Protein AF-A0A9J6E9K9-F1 (afdb_monomer_lite)

Secondary structure (DSSP, 8-state):
-HHHHHHHHHHTTTTS-S---GGGGSTHHHHHHHHHHHTTTS--SS--HHHHHHHHHHHHH-------TTSS-------------------TTSHHHHTTSS--PPP-S------TTS--HHHHHHHHHHHHHHHHHHTTT---HHHHHHTB-SSPPHHHHHH-SS---PBPHHHHHHHHHHHHHHHHHHHH-SSHHHHHHHHHHHHHHHHHHHHHHTTTGGGHHHHHTS-TT--HHHHHHHHHHHHHHHHHHHHHHHHHHHHHTSS-HHHHHHHHHHHT--

pLDDT: mean 71.07, std 16.77, range [33.81, 91.94]

Radius of gyration: 30.28 Å; chains: 1; bounding box: 90×48×72 Å

InterPro domains:
  IPR048367 Transposable element P transposase-like, RNase H, C-terminal domain [PF21789] (23-57)
  IPR055035 DNA transposase THAP9, C-terminal domain [PF22824] (119-258)

Foldseek 3Di:
DVVVVVVCCVCCVVPVDVDDDVVVVDCLVVVVVVQLLCPPPPNNPDDDPVSSVVSVVVCVVVVPRDDDPPDPDDDDPDDDDPPPDDPDDDDDPPVVVPVVPPPPDDDDDDDDPPPLLDDDPVVLLVLQQVLQVLLVVLLVVDDDPVLNVQQADPDARPVCVVPDPPPTTGTDPLLSVLSVQLVSVLSVCCVVPVDLVSSVVCLVVSLVVSLVVCVVVVRPVVCPVVCVVDDPVCPVVSVSSSSSSVVSSVVVSVVVVVVVVCVVCVPPVPVVVVVVVVVVVD

Organism: Rhipicephalus microplus (NCBI:txid6941)

Sequence (282 aa):
MASTEKMFDELVGQGKLKYLLTHKLSQDHAENFFGSVRGRGGYNNNPTAAQFMAAYKRLLVQTEVTSSSSGNCTKDMVSILNATTVVAQVDATSALTDMRRSSILEPHDDHDYTHPENLSAVVVAVVPYIAGFVVRQVCKTTTCEECIAALYSDELVPLVEQKNRGGLVSPSNDVIGLCEAVEKGLRRLQIECGTLQAVNSQSKHLVLEVLRLSVEEKWFQKLEQHILDLDPLDNHIYSLCKKVAELYVKIRIHHMTKERNHEIIKDRVRPVLSRMIIFKHQ

Structure (mmCIF, N/CA/C/O backbone):
data_AF-A0A9J6E9K9-F1
#
_entry.id   AF-A0A9J6E9K9-F1
#
loop_
_atom_site.group_PDB
_atom_site.id
_atom_site.type_symbol
_atom_site.label_atom_id
_atom_site.label_alt_id
_atom_site.label_comp_id
_atom_site.label_asym_id
_atom_site.label_entity_id
_atom_site.label_seq_id
_atom_site.pdbx_PDB_ins_code
_atom_site.Cartn_x
_atom_site.Cartn_y
_atom_site.Cartn_z
_atom_site.occupancy
_atom_site.B_iso_or_equiv
_atom_site.auth_seq_id
_atom_site.auth_comp_id
_atom_site.auth_asym_id
_atom_site.auth_atom_id
_atom_site.pdbx_PDB_model_num
ATOM 1 N N . MET A 1 1 ? 44.720 -0.554 -44.558 1.00 57.00 1 MET A N 1
ATOM 2 C CA . MET A 1 1 ? 45.648 -1.655 -44.904 1.00 57.00 1 MET A CA 1
ATOM 3 C C . MET A 1 1 ? 47.053 -1.424 -44.355 1.00 57.00 1 MET A C 1
ATOM 5 O O . MET A 1 1 ? 47.511 -2.280 -43.615 1.00 57.00 1 MET A O 1
ATOM 9 N N . ALA A 1 2 ? 47.660 -0.243 -44.539 1.00 70.38 2 ALA A N 1
ATOM 10 C CA . ALA A 1 2 ? 49.010 0.059 -44.029 1.00 70.38 2 ALA A CA 1
ATOM 11 C C . ALA A 1 2 ? 49.248 -0.186 -42.516 1.00 70.38 2 ALA A C 1
ATOM 13 O O . ALA A 1 2 ? 50.362 -0.490 -42.108 1.00 70.38 2 ALA A O 1
ATOM 14 N N . SER A 1 3 ? 48.224 -0.058 -41.661 1.00 80.56 3 SER A N 1
ATOM 15 C CA . SER A 1 3 ? 48.359 -0.331 -40.217 1.00 80.56 3 SER A CA 1
ATOM 16 C C . SER A 1 3 ? 48.430 -1.825 -39.885 1.00 80.56 3 SER A C 1
ATOM 18 O O . SER A 1 3 ? 49.080 -2.203 -38.917 1.00 80.56 3 SER A O 1
ATOM 20 N N . THR A 1 4 ? 47.746 -2.673 -40.654 1.00 81.50 4 THR A N 1
ATOM 21 C CA . THR A 1 4 ? 47.682 -4.121 -40.402 1.00 81.50 4 THR A CA 1
ATOM 22 C C . THR A 1 4 ? 48.937 -4.813 -40.925 1.00 81.50 4 THR A C 1
ATOM 24 O O . THR A 1 4 ? 49.435 -5.731 -40.286 1.00 81.50 4 THR A O 1
ATOM 27 N N . GLU A 1 5 ? 49.482 -4.322 -42.041 1.00 82.75 5 GLU A N 1
ATOM 28 C CA . GLU A 1 5 ? 50.764 -4.764 -42.608 1.00 82.75 5 GLU A CA 1
ATOM 29 C C . GLU A 1 5 ? 51.923 -4.480 -41.647 1.00 82.75 5 GLU A C 1
ATOM 31 O O . GLU A 1 5 ? 52.662 -5.391 -41.296 1.00 82.75 5 GLU A O 1
ATOM 36 N N . LYS A 1 6 ? 52.002 -3.261 -41.093 1.00 85.06 6 LYS A N 1
ATOM 37 C CA . LYS A 1 6 ? 53.004 -2.929 -40.065 1.00 85.06 6 LYS A CA 1
ATOM 38 C C . LYS A 1 6 ? 52.901 -3.820 -38.825 1.00 85.06 6 LYS A C 1
ATOM 40 O O . LYS A 1 6 ? 53.912 -4.292 -38.320 1.00 85.06 6 LYS A O 1
ATOM 45 N N . MET A 1 7 ? 51.680 -4.092 -38.359 1.00 83.88 7 MET A N 1
ATOM 46 C CA . MET A 1 7 ? 51.443 -4.988 -37.221 1.00 83.88 7 MET A CA 1
ATOM 47 C C . MET A 1 7 ? 51.847 -6.440 -37.534 1.00 83.88 7 MET A C 1
ATOM 49 O O . MET A 1 7 ? 52.324 -7.155 -36.653 1.00 83.88 7 MET A O 1
ATOM 53 N N . PHE A 1 8 ? 51.678 -6.880 -38.783 1.00 85.88 8 PHE A N 1
ATOM 54 C CA . PHE A 1 8 ? 52.136 -8.188 -39.244 1.00 85.88 8 PHE A CA 1
ATOM 55 C C . PHE A 1 8 ? 53.668 -8.268 -39.275 1.00 85.88 8 PHE A C 1
ATOM 57 O O . PHE A 1 8 ? 54.230 -9.210 -38.720 1.00 85.88 8 PHE A O 1
ATOM 64 N N . ASP A 1 9 ? 54.349 -7.267 -39.832 1.00 85.69 9 ASP A N 1
ATOM 65 C CA . ASP A 1 9 ? 55.815 -7.232 -39.892 1.00 85.69 9 ASP A CA 1
ATOM 66 C C . ASP A 1 9 ? 56.446 -7.185 -38.489 1.00 85.69 9 ASP A C 1
ATOM 68 O O . ASP A 1 9 ? 57.427 -7.878 -38.212 1.00 85.69 9 ASP A O 1
ATOM 72 N N . GLU A 1 10 ? 55.847 -6.437 -37.558 1.00 86.12 10 GLU A N 1
ATOM 73 C CA . GLU A 1 10 ? 56.318 -6.349 -36.172 1.00 86.12 10 GLU A CA 1
ATOM 74 C C . GLU A 1 10 ? 56.085 -7.629 -35.359 1.00 86.12 10 GLU A C 1
ATOM 76 O O . GLU A 1 10 ? 56.921 -7.989 -34.531 1.00 86.12 10 GLU A O 1
ATOM 81 N N . LEU A 1 11 ? 54.962 -8.325 -35.550 1.00 84.38 11 LEU A N 1
ATOM 82 C CA . LEU A 1 11 ? 54.612 -9.485 -34.720 1.00 84.38 11 LEU A CA 1
ATOM 83 C C . LEU A 1 11 ? 55.027 -10.818 -35.350 1.00 84.38 11 LEU A C 1
ATOM 85 O O . LEU A 1 11 ? 55.528 -11.701 -34.652 1.00 84.38 11 LEU A O 1
ATOM 89 N N . VAL A 1 12 ? 54.829 -10.970 -36.658 1.00 84.75 12 VAL A N 1
ATOM 90 C CA . VAL A 1 12 ? 55.154 -12.191 -37.408 1.00 84.75 12 VAL A CA 1
ATOM 91 C C . VAL A 1 12 ? 56.574 -12.118 -37.963 1.00 84.75 12 VAL A C 1
ATOM 93 O O . VAL A 1 12 ? 57.324 -13.082 -37.820 1.00 84.75 12 VAL A O 1
ATOM 96 N N . GLY A 1 13 ? 56.995 -10.965 -38.494 1.00 80.00 13 GLY A N 1
ATOM 97 C CA . GLY A 1 13 ? 58.360 -10.768 -39.002 1.00 80.00 13 GLY A CA 1
ATOM 98 C C . GLY A 1 13 ? 59.444 -10.846 -37.918 1.00 80.00 13 GLY A C 1
ATOM 99 O O . GLY A 1 13 ? 60.538 -11.337 -38.179 1.00 80.00 13 GLY A O 1
ATOM 100 N N . GLN A 1 14 ? 59.128 -10.462 -36.674 1.00 80.69 14 GLN A N 1
ATOM 101 C CA . GLN A 1 14 ? 60.021 -10.629 -35.512 1.00 80.69 14 GLN A CA 1
ATOM 102 C C . GLN A 1 14 ? 59.913 -12.016 -34.842 1.00 80.69 14 GLN A C 1
ATOM 104 O O . GLN A 1 14 ? 60.523 -12.240 -33.797 1.00 80.69 14 GLN A O 1
ATOM 109 N N . GLY A 1 15 ? 59.117 -12.941 -35.395 1.00 82.31 15 GLY A N 1
ATOM 110 C CA . GLY A 1 15 ? 58.996 -14.322 -34.912 1.00 82.31 15 GLY A CA 1
ATOM 111 C C . GLY A 1 15 ? 58.186 -14.517 -33.623 1.00 82.31 15 GLY A C 1
ATOM 112 O O . GLY A 1 15 ? 58.227 -15.602 -33.047 1.00 82.31 15 GLY A O 1
ATOM 113 N N . LYS A 1 16 ? 57.442 -13.505 -33.152 1.00 80.62 16 LYS A N 1
ATOM 114 C CA . LYS A 1 16 ? 56.623 -13.599 -31.924 1.00 80.62 16 LYS A CA 1
ATOM 115 C C . LYS A 1 16 ? 55.316 -14.366 -32.147 1.00 80.62 16 LYS A C 1
ATOM 117 O O . LYS A 1 16 ? 54.811 -14.995 -31.221 1.00 80.62 16 LYS A O 1
ATOM 122 N N . LEU A 1 17 ? 54.763 -14.320 -33.360 1.00 82.56 17 LEU A N 1
ATOM 123 C CA . LEU A 1 17 ? 53.538 -15.022 -33.754 1.00 82.56 17 LEU A CA 1
ATOM 124 C C . LEU A 1 17 ? 53.713 -15.710 -35.112 1.00 82.56 17 LEU A C 1
ATOM 126 O O . LEU A 1 17 ? 54.381 -15.192 -35.997 1.00 82.56 17 LEU A O 1
ATOM 130 N N . LYS A 1 18 ? 53.082 -16.876 -35.298 1.00 83.62 18 LYS A N 1
ATOM 131 C CA . LYS A 1 18 ? 53.160 -17.652 -36.554 1.00 83.62 18 LYS A CA 1
ATOM 132 C C . LYS A 1 18 ? 52.274 -17.082 -37.670 1.00 83.62 18 LYS A C 1
ATOM 134 O O . LYS A 1 18 ? 52.562 -17.272 -38.845 1.00 83.62 18 LYS A O 1
ATOM 139 N N . TYR A 1 19 ? 51.170 -16.440 -37.304 1.00 82.31 19 TYR A N 1
ATOM 140 C CA . TYR A 1 19 ? 50.208 -15.822 -38.214 1.00 82.31 19 TYR A CA 1
ATOM 141 C C . TYR A 1 19 ? 49.368 -14.795 -37.446 1.00 82.31 19 TYR A C 1
ATOM 143 O O . TYR A 1 19 ? 49.282 -14.854 -36.217 1.00 82.31 19 TYR A O 1
ATOM 151 N N . LEU A 1 20 ? 48.733 -13.868 -38.168 1.00 83.12 20 LEU A N 1
ATOM 152 C CA . LEU A 1 20 ? 47.850 -12.846 -37.605 1.00 83.12 20 LEU A CA 1
ATOM 153 C C . LEU A 1 20 ? 46.389 -13.155 -37.963 1.00 83.12 20 LEU A C 1
ATOM 155 O O . LEU A 1 20 ? 46.034 -13.236 -39.137 1.00 83.12 20 LEU A O 1
ATOM 159 N N . LEU A 1 21 ? 45.531 -13.307 -36.953 1.00 84.62 21 LEU A N 1
ATOM 160 C CA . LEU A 1 21 ? 44.088 -13.497 -37.136 1.00 84.62 21 LEU A CA 1
ATOM 161 C C . LEU A 1 21 ? 43.401 -12.140 -37.294 1.00 84.62 21 LEU A C 1
ATOM 163 O O . LEU A 1 21 ? 42.961 -11.541 -36.314 1.00 84.62 21 LEU A O 1
ATOM 167 N N . THR A 1 22 ? 43.277 -11.664 -38.531 1.00 83.94 22 THR A N 1
ATOM 168 C CA . THR A 1 22 ? 42.667 -10.357 -38.838 1.00 83.94 22 THR A CA 1
ATOM 169 C C . THR A 1 22 ? 41.221 -10.239 -38.357 1.00 83.94 22 THR A C 1
ATOM 171 O O . THR A 1 22 ? 40.808 -9.160 -37.947 1.00 83.94 22 THR A O 1
ATOM 174 N N . HIS A 1 23 ? 40.479 -11.348 -38.288 1.00 81.50 23 HIS A N 1
ATOM 175 C CA . HIS A 1 23 ? 39.134 -11.375 -37.705 1.00 81.50 23 HIS A CA 1
ATOM 176 C C . HIS A 1 23 ? 39.110 -10.921 -36.237 1.00 81.50 23 HIS A C 1
ATOM 178 O O . HIS A 1 23 ? 38.185 -10.232 -35.825 1.00 81.50 23 HIS A O 1
ATOM 184 N N . LYS A 1 24 ? 40.123 -11.256 -35.427 1.00 81.44 24 LYS A N 1
ATOM 185 C CA . LYS A 1 24 ? 40.174 -10.837 -34.012 1.00 81.44 24 LYS A CA 1
ATOM 186 C C . LYS A 1 24 ? 40.483 -9.342 -33.846 1.00 81.44 24 LYS A C 1
ATOM 188 O O . LYS A 1 24 ? 40.312 -8.813 -32.755 1.00 81.44 24 LYS A O 1
ATOM 193 N N . LEU A 1 25 ? 40.918 -8.676 -34.919 1.00 82.81 25 LEU A N 1
ATOM 194 C CA . LEU A 1 25 ? 41.122 -7.226 -34.974 1.00 82.81 25 LEU A CA 1
ATOM 195 C C . LEU A 1 25 ? 39.860 -6.475 -35.433 1.00 82.81 25 LEU A C 1
ATOM 197 O O . LEU A 1 25 ? 39.863 -5.246 -35.455 1.00 82.81 25 LEU A O 1
ATOM 201 N N . SER A 1 26 ? 38.805 -7.194 -35.828 1.00 84.75 26 SER A N 1
ATOM 202 C CA . SER A 1 26 ? 37.526 -6.602 -36.224 1.00 84.75 26 SER A CA 1
ATOM 203 C C . SER A 1 26 ? 36.686 -6.188 -35.011 1.00 84.75 26 SER A C 1
ATOM 205 O O . SER A 1 26 ? 36.838 -6.718 -33.906 1.00 84.75 26 SER A O 1
ATOM 207 N N . GLN A 1 27 ? 35.763 -5.248 -35.229 1.00 82.75 27 GLN A N 1
ATOM 208 C CA . GLN A 1 27 ? 34.811 -4.800 -34.209 1.00 82.75 27 GLN A CA 1
ATOM 209 C C . GLN A 1 27 ? 33.677 -5.816 -33.965 1.00 82.75 27 GLN A C 1
ATOM 211 O O . GLN A 1 27 ? 32.943 -5.684 -32.985 1.00 82.75 27 GLN A O 1
ATOM 216 N N . ASP A 1 28 ? 33.566 -6.867 -34.779 1.00 79.38 28 ASP A N 1
ATOM 217 C CA . ASP A 1 28 ? 32.482 -7.858 -34.754 1.00 79.38 28 ASP A CA 1
ATOM 218 C C . ASP A 1 28 ? 32.256 -8.457 -33.358 1.00 79.38 28 ASP A C 1
ATOM 220 O O . ASP A 1 28 ? 31.126 -8.684 -32.926 1.00 79.38 28 ASP A O 1
ATOM 224 N N . HIS A 1 29 ? 33.328 -8.663 -32.590 1.00 78.50 29 HIS A N 1
ATOM 225 C CA . HIS A 1 29 ? 33.235 -9.162 -31.217 1.00 78.50 29 HIS A CA 1
ATOM 226 C C . HIS A 1 29 ? 32.506 -8.189 -30.277 1.00 78.50 29 HIS A C 1
ATOM 228 O O . HIS A 1 29 ? 31.703 -8.617 -29.445 1.00 78.50 29 HIS A O 1
ATOM 234 N N . ALA A 1 30 ? 32.740 -6.884 -30.430 1.00 82.44 30 ALA A N 1
ATOM 235 C CA . ALA A 1 30 ? 32.032 -5.856 -29.677 1.00 82.44 30 ALA A CA 1
ATOM 236 C C . ALA A 1 30 ? 30.571 -5.736 -30.138 1.00 82.44 30 ALA A C 1
ATOM 238 O O . ALA A 1 30 ? 29.671 -5.597 -29.309 1.00 82.44 30 ALA A O 1
ATOM 239 N N . GLU A 1 31 ? 30.305 -5.856 -31.441 1.00 82.31 31 GLU A N 1
ATOM 240 C CA . GLU A 1 31 ? 28.938 -5.841 -31.974 1.00 82.31 31 GLU A CA 1
ATOM 241 C C . GLU A 1 31 ? 28.109 -7.031 -31.483 1.00 82.31 31 GLU A C 1
ATOM 243 O O . GLU A 1 31 ? 26.964 -6.852 -31.059 1.00 82.31 31 GLU A O 1
ATOM 248 N N . ASN A 1 32 ? 28.707 -8.225 -31.444 1.00 82.12 32 ASN A N 1
ATOM 249 C CA . ASN A 1 32 ? 28.094 -9.433 -30.892 1.00 82.12 32 ASN A CA 1
ATOM 250 C C . ASN A 1 32 ? 27.799 -9.290 -29.392 1.00 82.12 32 ASN A C 1
ATOM 252 O O . ASN A 1 32 ? 26.727 -9.689 -28.919 1.00 82.12 32 ASN A O 1
ATOM 256 N N . PHE A 1 33 ? 28.708 -8.666 -28.639 1.00 82.88 33 PHE A N 1
ATOM 257 C CA . PHE A 1 33 ? 28.474 -8.334 -27.237 1.00 82.88 33 PHE A CA 1
ATOM 258 C C . PHE A 1 33 ? 27.282 -7.375 -27.080 1.00 82.88 33 PHE A C 1
ATOM 260 O O . PHE A 1 33 ? 26.363 -7.657 -26.307 1.00 82.88 33 PHE A O 1
ATOM 267 N N . PHE A 1 34 ? 27.218 -6.295 -27.864 1.00 82.25 34 PHE A N 1
ATOM 268 C CA . PHE A 1 34 ? 26.08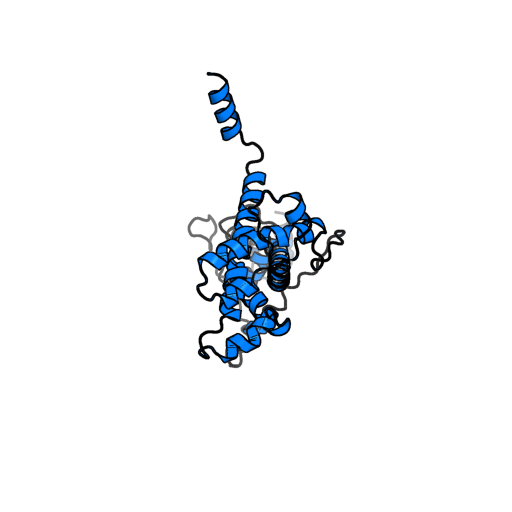3 -5.371 -27.813 1.00 82.25 34 PH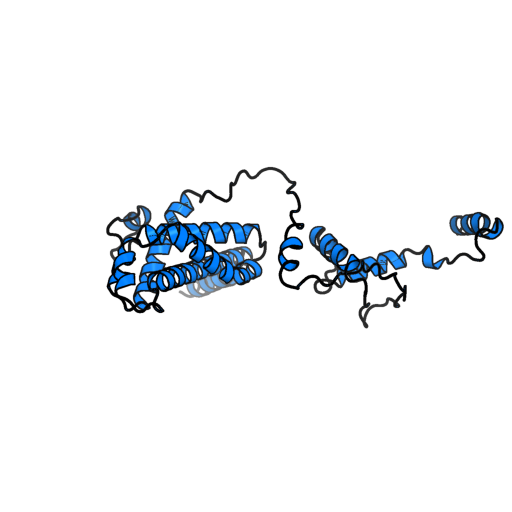E A CA 1
ATOM 269 C C . PHE A 1 34 ? 24.771 -6.007 -28.289 1.00 82.25 34 PHE A C 1
ATOM 271 O O . PHE A 1 34 ? 23.717 -5.714 -27.726 1.00 82.25 34 PHE A O 1
ATOM 278 N N . GLY A 1 35 ? 24.810 -6.918 -29.263 1.00 80.44 35 GLY A N 1
ATOM 279 C CA . GLY A 1 35 ? 23.653 -7.725 -29.659 1.00 80.44 35 GLY A CA 1
ATOM 280 C C . GLY A 1 35 ? 23.126 -8.579 -28.505 1.00 80.44 35 GLY A C 1
ATOM 281 O O . GLY A 1 35 ? 21.921 -8.621 -28.259 1.00 80.44 35 GLY A O 1
ATOM 282 N N . SER A 1 36 ? 24.034 -9.169 -27.730 1.00 78.38 36 SER A N 1
ATOM 283 C CA . SER A 1 36 ? 23.705 -9.969 -26.544 1.00 78.38 36 SER A CA 1
ATOM 284 C C . SER A 1 36 ? 23.113 -9.125 -25.414 1.00 78.38 36 SER A C 1
ATOM 286 O O . SER A 1 36 ? 22.190 -9.563 -24.727 1.00 78.38 36 SER A O 1
ATOM 288 N N . VAL A 1 37 ? 23.599 -7.891 -25.242 1.00 81.62 37 VAL A N 1
ATOM 289 C CA . VAL A 1 37 ? 23.017 -6.923 -24.302 1.00 81.62 37 VAL A CA 1
ATOM 290 C C . VAL A 1 37 ? 21.606 -6.521 -24.736 1.00 81.62 37 VAL A C 1
ATOM 292 O O . VAL A 1 37 ? 20.692 -6.582 -23.917 1.00 81.62 37 VAL A O 1
ATOM 295 N N . ARG A 1 38 ? 21.398 -6.177 -26.015 1.00 81.19 38 ARG A N 1
ATOM 296 C CA . ARG A 1 38 ? 20.077 -5.798 -26.556 1.00 81.19 38 ARG A CA 1
ATOM 297 C C . ARG A 1 38 ? 19.060 -6.938 -26.494 1.00 81.19 38 ARG A C 1
ATOM 299 O O . ARG A 1 38 ? 17.884 -6.696 -26.237 1.00 81.19 38 ARG A O 1
ATOM 306 N N . GLY A 1 39 ? 19.501 -8.183 -26.684 1.00 73.81 39 GLY A N 1
ATOM 307 C CA . GLY A 1 39 ? 18.647 -9.372 -26.577 1.00 73.81 39 GLY A CA 1
ATOM 308 C C . GLY A 1 39 ? 18.074 -9.601 -25.173 1.00 73.81 39 GLY A C 1
ATOM 309 O O . GLY A 1 39 ? 17.066 -10.292 -25.016 1.00 73.81 39 GLY A O 1
ATOM 310 N N . ARG A 1 40 ? 18.661 -8.991 -24.136 1.00 70.44 40 ARG A N 1
ATOM 311 C CA . ARG A 1 40 ? 18.183 -9.115 -22.757 1.00 70.44 40 ARG A CA 1
ATOM 312 C C . ARG A 1 40 ? 17.083 -8.096 -22.473 1.00 70.44 40 ARG A C 1
ATOM 314 O O . ARG A 1 40 ? 17.251 -6.902 -22.678 1.00 70.44 40 ARG A O 1
ATOM 321 N N . GLY A 1 41 ? 15.950 -8.584 -21.967 1.00 60.53 41 GLY A N 1
ATOM 322 C CA . GLY A 1 41 ? 14.788 -7.741 -21.662 1.00 60.53 41 GLY A CA 1
ATOM 323 C C . GLY A 1 41 ? 13.826 -7.519 -22.835 1.00 60.53 41 GLY A C 1
ATOM 324 O O . GLY A 1 41 ? 13.077 -6.551 -22.806 1.00 60.53 41 GLY A O 1
ATOM 325 N N . GLY A 1 42 ? 13.820 -8.408 -23.838 1.00 67.62 42 GLY A N 1
ATOM 326 C CA . GLY A 1 42 ? 12.823 -8.400 -24.919 1.00 67.62 42 GLY A CA 1
ATOM 327 C C . GLY A 1 42 ? 13.246 -7.659 -26.190 1.00 67.62 42 GLY A C 1
ATOM 328 O O . GLY A 1 42 ? 12.398 -7.041 -26.823 1.00 67.62 42 GLY A O 1
ATOM 329 N N . TYR A 1 43 ? 14.530 -7.730 -26.569 1.00 68.00 43 TYR A N 1
ATOM 330 C CA . TYR A 1 43 ? 15.092 -7.051 -27.749 1.00 68.00 43 TYR A CA 1
ATOM 331 C C . TYR A 1 43 ? 14.960 -5.520 -27.691 1.00 68.00 43 TYR A C 1
ATOM 333 O O . TYR A 1 43 ? 14.434 -4.880 -28.601 1.00 68.00 43 TYR A O 1
ATOM 341 N N . ASN A 1 44 ? 15.455 -4.919 -26.604 1.00 75.50 44 ASN A N 1
ATOM 342 C CA . ASN A 1 44 ? 15.509 -3.466 -26.480 1.00 75.50 44 ASN A CA 1
ATOM 343 C C . ASN A 1 44 ? 16.694 -2.909 -27.285 1.00 75.50 44 ASN A C 1
ATOM 345 O O . ASN A 1 44 ? 17.852 -3.099 -26.913 1.00 75.50 44 ASN A O 1
ATOM 349 N N . ASN A 1 45 ? 16.402 -2.183 -28.367 1.00 77.69 45 ASN A N 1
ATOM 350 C CA . ASN A 1 45 ? 17.425 -1.594 -29.233 1.00 77.69 45 ASN A CA 1
ATOM 351 C C . ASN A 1 45 ? 18.195 -0.428 -28.593 1.00 77.69 45 ASN A C 1
ATOM 353 O O . ASN A 1 45 ? 19.293 -0.121 -29.052 1.00 77.69 45 ASN A O 1
ATOM 357 N N . ASN A 1 46 ? 17.655 0.191 -27.538 1.00 82.31 46 ASN A N 1
ATOM 358 C CA . ASN A 1 46 ? 18.270 1.328 -26.857 1.00 82.31 46 ASN A CA 1
ATOM 359 C C . ASN A 1 46 ? 18.160 1.177 -25.324 1.00 82.31 46 ASN A C 1
ATOM 361 O O . ASN A 1 46 ? 17.283 1.784 -24.701 1.00 82.31 46 ASN A O 1
ATOM 365 N N . PRO A 1 47 ? 18.987 0.315 -24.701 1.00 80.62 47 PRO A N 1
ATOM 366 C CA . PRO A 1 47 ? 18.971 0.134 -23.255 1.00 80.62 47 PRO A CA 1
ATOM 367 C C . PRO A 1 47 ? 19.453 1.395 -22.528 1.00 80.62 47 PRO A C 1
ATOM 369 O O . PRO A 1 47 ? 20.419 2.033 -22.940 1.00 80.62 47 PRO A O 1
ATOM 372 N N . THR A 1 48 ? 18.821 1.728 -21.401 1.00 80.62 48 THR A N 1
ATOM 373 C CA . THR A 1 48 ? 19.337 2.771 -20.499 1.00 80.62 48 THR A CA 1
ATOM 374 C C . THR A 1 48 ? 20.632 2.308 -19.821 1.00 80.62 48 THR A C 1
ATOM 376 O O . THR A 1 48 ? 20.893 1.108 -19.726 1.00 80.62 48 THR A O 1
ATOM 379 N N . ALA A 1 49 ? 21.441 3.231 -19.288 1.00 85.31 49 ALA A N 1
ATOM 380 C CA . ALA A 1 49 ? 22.701 2.888 -18.612 1.00 85.31 49 ALA A CA 1
ATOM 381 C C . ALA A 1 49 ? 22.515 1.854 -17.479 1.00 85.31 49 ALA A C 1
ATOM 383 O O . ALA A 1 49 ? 23.299 0.913 -17.347 1.00 85.31 49 ALA A O 1
ATOM 384 N N . ALA A 1 50 ? 21.421 1.962 -16.718 1.00 79.50 50 ALA A N 1
ATOM 385 C CA . ALA A 1 50 ? 21.066 0.991 -15.684 1.00 79.50 50 ALA A CA 1
ATOM 386 C C . ALA A 1 50 ? 20.734 -0.398 -16.265 1.00 79.50 50 ALA A C 1
ATOM 388 O O . ALA A 1 50 ? 21.168 -1.420 -15.729 1.00 79.50 50 ALA A O 1
ATOM 389 N N . GLN A 1 51 ? 20.007 -0.448 -17.386 1.00 80.19 51 GLN A N 1
ATOM 390 C CA . GLN A 1 51 ? 19.689 -1.699 -18.084 1.00 80.19 51 GLN A CA 1
ATOM 391 C C . GLN A 1 51 ? 20.943 -2.346 -18.677 1.00 80.19 51 GLN A C 1
ATOM 393 O O . GLN A 1 51 ? 21.115 -3.558 -18.554 1.00 80.19 51 GLN A O 1
ATOM 398 N N . PHE A 1 52 ? 21.843 -1.545 -19.255 1.00 83.69 52 PHE A N 1
ATOM 399 C CA . PHE A 1 52 ? 23.144 -2.004 -19.731 1.00 83.69 52 PHE A CA 1
ATOM 400 C C . PHE A 1 52 ? 23.961 -2.614 -18.588 1.00 83.69 52 PHE A C 1
ATOM 402 O O . PHE A 1 52 ? 24.420 -3.748 -18.703 1.00 83.69 52 PHE A O 1
ATOM 409 N N . MET A 1 53 ? 24.075 -1.914 -17.455 1.00 82.38 53 MET A N 1
ATOM 410 C CA . MET A 1 53 ? 24.806 -2.399 -16.282 1.00 82.38 53 MET A CA 1
ATOM 411 C C . MET A 1 53 ? 24.223 -3.714 -15.747 1.00 82.38 53 MET A C 1
ATOM 413 O O . MET A 1 53 ? 24.972 -4.642 -15.437 1.00 82.38 53 MET A O 1
ATOM 417 N N . ALA A 1 54 ? 22.897 -3.830 -15.660 1.00 78.44 54 ALA A N 1
ATOM 418 C CA . ALA A 1 54 ? 22.239 -5.057 -15.214 1.00 78.44 54 ALA A CA 1
ATOM 419 C C . ALA A 1 54 ? 22.459 -6.221 -16.198 1.00 78.44 54 ALA A C 1
ATOM 421 O O . ALA A 1 54 ? 22.796 -7.337 -15.788 1.00 78.44 54 ALA A O 1
ATOM 422 N N . ALA A 1 55 ? 22.315 -5.961 -17.501 1.00 80.75 55 ALA A N 1
ATOM 423 C CA . ALA A 1 55 ? 22.572 -6.944 -18.545 1.00 80.75 55 ALA A CA 1
ATOM 424 C C . ALA A 1 55 ? 24.038 -7.396 -18.540 1.00 80.75 55 ALA A C 1
ATOM 426 O O . ALA A 1 55 ? 24.286 -8.597 -18.647 1.00 80.75 55 ALA A O 1
ATOM 427 N N . TYR A 1 56 ? 24.978 -6.470 -18.339 1.00 83.38 56 TYR A N 1
ATOM 428 C CA . TYR A 1 56 ? 26.413 -6.726 -18.246 1.00 83.38 56 TYR A CA 1
ATOM 429 C C . TYR A 1 56 ? 26.776 -7.585 -17.033 1.00 83.38 56 TYR A C 1
ATOM 431 O O . TYR A 1 56 ? 27.362 -8.652 -17.202 1.00 83.38 56 TYR A O 1
ATOM 439 N N . LYS A 1 57 ? 26.337 -7.202 -15.822 1.00 80.69 57 LYS A N 1
ATOM 440 C CA . LYS A 1 57 ? 26.553 -7.992 -14.592 1.00 80.69 57 LYS A CA 1
ATOM 441 C C . LYS A 1 57 ? 26.080 -9.433 -14.765 1.00 80.69 57 LYS A C 1
ATOM 443 O O . LYS A 1 57 ? 26.761 -10.380 -14.391 1.00 80.69 57 LYS A O 1
ATOM 448 N N . ARG A 1 58 ? 24.929 -9.617 -15.406 1.00 73.44 58 ARG A N 1
ATOM 449 C CA . ARG A 1 58 ? 24.382 -10.948 -15.652 1.00 73.44 58 ARG A CA 1
ATOM 450 C C . ARG A 1 58 ? 25.079 -11.682 -16.810 1.00 73.44 58 ARG A C 1
ATOM 452 O O . ARG A 1 58 ? 24.914 -12.887 -16.917 1.00 73.44 58 ARG A O 1
ATOM 459 N N . LEU A 1 59 ? 25.735 -10.995 -17.752 1.00 75.56 59 LEU A N 1
ATOM 460 C CA . LEU A 1 59 ? 26.523 -11.634 -18.827 1.00 75.56 59 LEU A CA 1
ATOM 461 C C . LEU A 1 59 ? 27.843 -12.167 -18.261 1.00 75.56 59 LEU A C 1
ATOM 463 O O . LEU A 1 59 ? 28.298 -13.221 -18.684 1.00 75.56 59 LEU A O 1
ATOM 467 N N . LEU A 1 60 ? 28.399 -11.479 -17.260 1.00 74.44 60 LEU A N 1
ATOM 468 C CA . LEU A 1 60 ? 29.580 -11.927 -16.524 1.00 74.44 60 LEU A CA 1
ATOM 469 C C . LEU A 1 60 ? 29.313 -13.186 -15.687 1.00 74.44 60 LEU A C 1
ATOM 471 O O . LEU A 1 60 ? 30.167 -14.059 -15.619 1.00 74.44 60 LEU A O 1
ATOM 475 N N . VAL A 1 61 ? 28.134 -13.286 -15.060 1.00 66.19 61 VAL A N 1
ATOM 476 C CA . VAL A 1 61 ? 27.766 -14.432 -14.200 1.00 66.19 61 VAL A CA 1
ATOM 477 C C . VAL A 1 61 ? 27.197 -15.611 -15.001 1.00 66.19 61 VAL A C 1
ATOM 479 O O . VAL A 1 61 ? 27.370 -16.761 -14.615 1.00 66.19 61 VAL A O 1
ATOM 482 N N . GLN A 1 62 ? 26.514 -15.340 -16.115 1.00 57.38 62 GLN A N 1
ATOM 483 C CA . GLN A 1 62 ? 25.900 -16.351 -16.975 1.00 57.38 62 GLN A CA 1
ATOM 484 C C . GLN A 1 62 ? 26.487 -16.212 -18.383 1.00 57.38 62 GLN A C 1
ATOM 486 O O . GLN A 1 62 ? 25.892 -15.585 -19.263 1.00 57.38 62 GLN A O 1
ATOM 491 N N . THR A 1 63 ? 27.693 -16.757 -18.548 1.00 53.91 63 THR A N 1
ATOM 492 C CA . THR A 1 63 ? 28.528 -16.663 -19.757 1.00 53.91 63 THR A CA 1
ATOM 493 C C . THR A 1 63 ? 28.058 -17.544 -20.912 1.00 53.91 63 THR A C 1
ATOM 495 O O . THR A 1 63 ? 28.585 -17.418 -22.016 1.00 53.91 63 THR A O 1
ATOM 498 N N . GLU A 1 64 ? 27.033 -18.381 -20.722 1.00 50.22 64 GLU A N 1
ATOM 499 C CA . GLU A 1 64 ? 26.367 -19.083 -21.825 1.00 50.22 64 GLU A CA 1
ATOM 500 C C . GLU A 1 64 ? 25.496 -18.115 -22.636 1.00 50.22 64 GLU A C 1
ATOM 502 O O . GLU A 1 64 ? 24.265 -18.086 -22.564 1.00 50.22 64 GLU A O 1
ATOM 507 N N . VAL A 1 65 ? 26.161 -17.275 -23.422 1.00 51.34 65 VAL A N 1
ATOM 508 C CA . VAL A 1 65 ? 25.521 -16.425 -24.415 1.00 51.34 65 VAL A CA 1
ATOM 509 C C . VAL A 1 65 ? 25.108 -17.312 -25.584 1.00 51.34 65 VAL A C 1
ATOM 511 O O . VAL A 1 65 ? 25.918 -17.720 -26.414 1.00 51.34 65 VAL A O 1
ATOM 514 N N . THR A 1 66 ? 23.823 -17.639 -25.645 1.00 48.84 66 THR A N 1
ATOM 515 C CA . THR A 1 66 ? 23.213 -18.216 -26.842 1.00 48.84 66 THR A CA 1
ATOM 516 C C . THR A 1 66 ? 22.726 -17.072 -27.725 1.00 48.84 66 THR A C 1
ATOM 518 O O . THR A 1 66 ? 21.869 -16.283 -27.328 1.00 48.84 66 THR A O 1
ATOM 521 N N . SER A 1 67 ? 23.314 -16.941 -28.916 1.00 49.03 67 SER A N 1
ATOM 522 C CA . SER A 1 67 ? 22.788 -16.055 -29.953 1.00 49.03 67 SER A CA 1
ATOM 523 C C . SER A 1 67 ? 21.415 -16.558 -30.409 1.00 49.03 67 SER A C 1
ATOM 525 O O . SER A 1 67 ? 21.143 -17.762 -30.411 1.00 49.03 67 SER A O 1
ATOM 527 N N . SER A 1 68 ? 20.521 -15.634 -30.760 1.00 50.56 68 SER A N 1
ATOM 528 C CA . SER A 1 68 ? 19.198 -15.985 -31.273 1.00 50.56 68 SER A CA 1
ATOM 529 C C . SER A 1 68 ? 19.315 -16.668 -32.639 1.00 50.56 68 SER A C 1
ATOM 531 O O . SER A 1 68 ? 20.127 -16.272 -33.472 1.00 50.56 68 SER A O 1
ATOM 533 N N . SER A 1 69 ? 18.469 -17.671 -32.899 1.00 49.62 69 SER A N 1
ATOM 534 C CA . SER A 1 69 ? 18.450 -18.421 -34.170 1.00 49.62 69 SER A CA 1
ATOM 535 C C . SER A 1 69 ? 18.109 -17.568 -35.400 1.00 49.62 69 SER A C 1
ATOM 537 O O . SER A 1 69 ? 18.288 -18.022 -36.524 1.00 49.62 69 SER A O 1
ATOM 539 N N . SER A 1 70 ? 17.617 -16.343 -35.188 1.00 51.66 70 SER A N 1
ATOM 540 C CA . SER A 1 70 ? 17.221 -15.387 -36.228 1.00 51.66 70 SER A CA 1
ATOM 541 C C . SER A 1 70 ? 18.233 -14.246 -36.434 1.00 51.66 70 SER A C 1
ATOM 543 O O . SER A 1 70 ? 17.963 -13.340 -37.221 1.00 51.66 70 SER A O 1
ATOM 545 N N . GLY A 1 71 ? 19.353 -14.224 -35.704 1.00 51.84 71 GLY A N 1
ATOM 546 C CA . GLY A 1 71 ? 20.390 -13.201 -35.862 1.00 51.84 71 GLY A CA 1
ATOM 547 C C . GLY A 1 71 ? 21.414 -13.578 -36.934 1.00 51.84 71 GLY A C 1
ATOM 548 O O . GLY A 1 71 ? 21.789 -14.739 -37.049 1.00 51.84 71 GLY A O 1
ATOM 549 N N . ASN A 1 72 ? 21.941 -12.593 -37.665 1.00 52.44 72 ASN A N 1
ATOM 550 C CA . ASN A 1 72 ? 22.995 -12.789 -38.677 1.00 52.44 72 ASN A CA 1
ATOM 551 C C . ASN A 1 72 ? 24.391 -13.107 -38.078 1.00 52.44 72 ASN A C 1
ATOM 553 O O . ASN A 1 72 ? 25.400 -12.933 -38.755 1.00 52.44 72 ASN A O 1
ATOM 557 N N . CYS A 1 73 ? 24.479 -13.541 -36.816 1.00 47.91 73 CYS A N 1
ATOM 558 C CA . CYS A 1 73 ? 25.735 -13.683 -36.074 1.00 47.91 73 CYS A CA 1
ATOM 559 C C . CYS A 1 73 ? 26.053 -15.160 -35.791 1.00 47.91 73 CYS A C 1
ATOM 561 O O . CYS A 1 73 ? 25.306 -15.849 -35.089 1.00 47.91 73 CYS A O 1
ATOM 563 N N . THR A 1 74 ? 27.191 -15.644 -36.291 1.00 52.59 74 THR A N 1
ATOM 564 C CA . THR A 1 74 ? 27.705 -16.996 -36.024 1.00 52.59 74 THR A CA 1
ATOM 565 C C . THR A 1 74 ? 28.260 -17.121 -34.603 1.00 52.59 74 THR A C 1
ATOM 567 O O . THR A 1 74 ? 28.935 -16.224 -34.103 1.00 52.59 74 THR A O 1
ATOM 570 N N . LYS A 1 75 ? 27.982 -18.252 -33.945 1.00 51.41 75 LYS A N 1
ATOM 571 C CA . LYS A 1 75 ? 28.356 -18.526 -32.550 1.00 51.41 75 LYS A CA 1
ATOM 572 C C . LYS A 1 75 ? 29.874 -18.725 -32.415 1.00 51.41 75 LYS A C 1
ATOM 574 O O . LYS A 1 75 ? 30.400 -19.711 -32.922 1.00 51.41 75 LYS A O 1
ATOM 579 N N . ASP A 1 76 ? 30.564 -17.825 -31.712 1.00 48.59 76 ASP A N 1
ATOM 580 C CA . ASP A 1 76 ? 31.986 -17.998 -31.376 1.00 48.59 76 ASP A CA 1
ATOM 581 C C . ASP A 1 76 ? 32.079 -18.908 -30.133 1.00 48.59 76 ASP A C 1
ATOM 583 O O . ASP A 1 76 ? 31.687 -18.526 -29.029 1.00 48.59 76 ASP A O 1
ATOM 587 N N . MET A 1 77 ? 32.508 -20.160 -30.320 1.00 43.97 77 MET A N 1
ATOM 588 C CA . MET A 1 77 ? 32.609 -21.170 -29.256 1.00 43.97 77 MET A CA 1
ATOM 589 C C . MET A 1 77 ? 33.911 -20.969 -28.473 1.00 43.97 77 MET A C 1
ATOM 591 O O . MET A 1 77 ? 34.855 -21.748 -28.590 1.00 43.97 77 MET A O 1
ATOM 595 N N . VAL A 1 78 ? 33.982 -19.901 -27.680 1.00 47.38 78 VAL A N 1
ATOM 596 C CA . VAL A 1 78 ? 35.088 -19.710 -26.737 1.00 47.38 78 VAL A CA 1
ATOM 597 C C . VAL A 1 78 ? 34.747 -20.450 -25.444 1.00 47.38 78 VAL A C 1
ATOM 599 O O . VAL A 1 78 ? 33.874 -20.030 -24.690 1.00 47.38 78 VAL A O 1
ATOM 602 N N . SER A 1 79 ? 35.426 -21.570 -25.188 1.00 40.16 79 SER A N 1
ATOM 603 C CA . SER A 1 79 ? 35.386 -22.249 -23.887 1.00 40.16 79 SER A CA 1
ATOM 604 C C . SER A 1 79 ? 36.089 -21.371 -22.853 1.00 40.16 79 SER A C 1
ATOM 606 O O . SER A 1 79 ? 37.308 -21.215 -22.912 1.00 40.16 79 SER A O 1
ATOM 608 N N . ILE A 1 80 ? 35.344 -20.792 -21.913 1.00 44.03 80 ILE A N 1
ATOM 609 C CA . ILE A 1 80 ? 35.912 -19.972 -20.837 1.00 44.03 80 ILE A CA 1
ATOM 610 C C . ILE A 1 80 ? 36.039 -20.821 -19.569 1.00 44.03 80 ILE A C 1
ATOM 612 O O . ILE A 1 80 ? 35.123 -21.551 -19.202 1.00 44.03 80 ILE A O 1
ATOM 616 N N . LEU A 1 81 ? 37.208 -20.719 -18.930 1.00 40.06 81 LEU A N 1
ATOM 617 C CA . LEU A 1 81 ? 37.571 -21.353 -17.664 1.00 40.06 81 LEU A CA 1
ATOM 618 C C . LEU A 1 81 ? 36.483 -21.167 -16.597 1.00 40.06 81 LEU A C 1
ATOM 620 O O . LEU A 1 81 ? 36.199 -20.046 -16.176 1.00 40.06 81 LEU A O 1
ATOM 624 N N . ASN A 1 82 ? 35.952 -22.287 -16.105 1.00 40.94 82 ASN A N 1
ATOM 625 C CA . ASN A 1 82 ? 35.161 -22.337 -14.882 1.00 40.94 82 ASN A CA 1
ATOM 626 C C . ASN A 1 82 ? 36.059 -21.979 -13.693 1.00 40.94 82 ASN A C 1
ATOM 628 O O . ASN A 1 82 ? 36.633 -22.852 -13.046 1.00 40.94 82 ASN A O 1
ATOM 632 N N . ALA A 1 83 ? 36.161 -20.692 -13.368 1.00 40.38 83 ALA A N 1
ATOM 633 C CA . ALA A 1 83 ? 36.585 -20.262 -12.042 1.00 40.38 83 ALA A CA 1
ATOM 634 C C . ALA A 1 83 ? 35.415 -20.459 -11.064 1.00 40.38 83 ALA A C 1
ATOM 636 O O . ALA A 1 83 ? 34.888 -19.511 -10.490 1.00 40.38 83 ALA A O 1
ATOM 637 N N . THR A 1 84 ? 34.959 -21.702 -10.911 1.00 37.41 84 THR A N 1
ATOM 638 C CA . THR A 1 84 ? 34.111 -22.074 -9.784 1.00 37.41 84 THR A CA 1
ATOM 639 C C . THR A 1 84 ? 35.065 -22.273 -8.617 1.00 37.41 84 THR A C 1
ATOM 641 O O . THR A 1 84 ? 35.689 -23.324 -8.476 1.00 37.41 84 THR A O 1
ATOM 644 N N . THR A 1 85 ? 35.251 -21.233 -7.806 1.00 37.72 85 THR A N 1
ATOM 645 C CA . THR A 1 85 ? 35.790 -21.408 -6.459 1.00 37.72 85 THR A CA 1
ATOM 646 C C . THR A 1 85 ? 34.977 -22.507 -5.791 1.00 37.72 85 THR A C 1
ATOM 648 O O . THR A 1 85 ? 33.747 -22.462 -5.788 1.00 37.72 85 THR A O 1
ATOM 651 N N . VAL A 1 86 ? 35.684 -23.528 -5.310 1.00 41.12 86 VAL A N 1
ATOM 652 C CA . VAL A 1 86 ? 35.147 -24.691 -4.606 1.00 41.12 86 VAL A CA 1
ATOM 653 C C . VAL A 1 86 ? 34.133 -24.211 -3.571 1.00 41.12 86 VAL A C 1
ATOM 655 O O . VAL A 1 86 ? 34.501 -23.656 -2.537 1.00 41.12 86 VAL A O 1
ATOM 658 N N . VAL A 1 87 ? 32.848 -24.396 -3.868 1.00 37.06 87 VAL A N 1
ATOM 659 C CA . VAL A 1 87 ? 31.781 -24.221 -2.889 1.00 37.06 87 VAL A CA 1
ATOM 660 C C . VAL A 1 87 ? 31.894 -25.423 -1.967 1.00 37.06 87 VAL A C 1
ATOM 662 O O . VAL A 1 87 ? 31.432 -26.517 -2.291 1.00 37.06 87 VAL A O 1
ATOM 665 N N . ALA A 1 88 ? 32.579 -25.236 -0.839 1.00 35.94 88 ALA A N 1
ATOM 666 C CA . ALA A 1 88 ? 32.402 -26.115 0.300 1.00 35.94 88 ALA A CA 1
ATOM 667 C C . ALA A 1 88 ? 30.899 -26.180 0.589 1.00 35.94 88 ALA A C 1
ATOM 669 O O . ALA A 1 88 ? 30.230 -25.147 0.641 1.00 35.94 88 ALA A O 1
ATOM 670 N N . GLN A 1 89 ? 30.368 -27.396 0.705 1.00 40.09 89 GLN A N 1
ATOM 671 C CA . GLN A 1 89 ? 28.988 -27.609 1.108 1.00 40.09 89 GLN A CA 1
ATOM 672 C C . GLN A 1 89 ? 28.785 -26.990 2.490 1.00 40.09 89 GLN A C 1
ATOM 674 O O . GLN A 1 89 ? 29.265 -27.516 3.489 1.00 40.09 89 GLN A O 1
ATOM 679 N N . VAL A 1 90 ? 28.108 -25.847 2.522 1.00 37.56 90 VAL A N 1
ATOM 680 C CA . VAL A 1 90 ? 27.589 -25.237 3.740 1.00 37.56 90 VAL A CA 1
ATOM 681 C C . VAL A 1 90 ? 26.105 -24.999 3.501 1.00 37.56 90 VAL A C 1
ATOM 683 O O . VAL A 1 90 ? 25.707 -24.510 2.442 1.00 37.56 90 VAL A O 1
ATOM 686 N N . ASP A 1 91 ? 25.309 -25.441 4.468 1.00 36.38 91 ASP A N 1
ATOM 687 C CA . ASP A 1 91 ? 23.862 -25.604 4.416 1.00 36.38 91 ASP A CA 1
ATOM 688 C C . ASP A 1 91 ? 23.089 -24.427 3.796 1.00 36.38 91 ASP A C 1
ATOM 690 O O . ASP A 1 91 ? 23.317 -23.246 4.069 1.00 36.38 91 ASP A O 1
ATOM 694 N N . ALA A 1 92 ? 22.114 -24.787 2.961 1.00 41.44 92 ALA A N 1
ATOM 695 C CA . ALA A 1 92 ? 21.388 -23.934 2.023 1.00 41.44 92 ALA A CA 1
ATOM 696 C C . ALA A 1 92 ? 20.377 -22.939 2.644 1.00 41.44 92 ALA A C 1
ATOM 698 O O . ALA A 1 92 ? 19.409 -22.556 1.987 1.00 41.44 92 ALA A O 1
ATOM 699 N N . THR A 1 93 ? 20.577 -22.479 3.879 1.00 42.81 93 THR A N 1
ATOM 700 C CA . THR A 1 93 ? 19.643 -21.561 4.564 1.00 42.81 93 THR A CA 1
ATOM 701 C C . THR A 1 93 ? 20.236 -20.204 4.940 1.00 42.81 93 THR A C 1
ATOM 703 O O . THR A 1 93 ? 19.477 -19.280 5.215 1.00 42.81 93 THR A O 1
ATOM 706 N N . SER A 1 94 ? 21.557 -20.022 4.890 1.00 40.75 94 SER A N 1
ATOM 707 C CA . SER A 1 94 ? 22.215 -18.760 5.281 1.00 40.75 94 SER A CA 1
ATOM 708 C C . SER A 1 94 ? 22.753 -17.931 4.104 1.00 40.75 94 SER A C 1
ATOM 710 O O . SER A 1 94 ? 22.859 -16.712 4.216 1.00 40.75 94 SER A O 1
ATOM 712 N N . ALA A 1 95 ? 23.014 -18.540 2.941 1.00 36.31 95 ALA A N 1
ATOM 713 C CA . ALA A 1 95 ? 23.639 -17.854 1.799 1.00 36.31 95 ALA A CA 1
ATOM 714 C C . ALA A 1 95 ? 22.693 -16.941 0.984 1.00 36.31 95 ALA A C 1
ATOM 716 O O . ALA A 1 95 ? 23.150 -16.061 0.252 1.00 36.31 95 ALA A O 1
ATOM 717 N N . LEU A 1 96 ? 21.371 -17.098 1.121 1.00 41.56 96 LEU A N 1
ATOM 718 C CA . LEU A 1 96 ? 20.388 -16.227 0.453 1.00 41.56 96 LEU A CA 1
ATOM 719 C C . LEU A 1 96 ? 20.282 -14.837 1.104 1.00 41.56 96 LEU A C 1
ATOM 721 O O . LEU A 1 96 ? 19.735 -13.912 0.497 1.00 41.56 96 LEU A O 1
ATOM 725 N N . THR A 1 97 ? 20.822 -14.682 2.313 1.00 43.75 97 THR A N 1
ATOM 726 C CA . THR A 1 97 ? 20.708 -13.458 3.113 1.00 43.75 97 THR A CA 1
ATOM 727 C C . THR A 1 97 ? 21.841 -12.466 2.823 1.00 43.75 97 THR A C 1
ATOM 729 O O . THR A 1 97 ? 21.609 -11.261 2.883 1.00 43.75 97 THR A O 1
ATOM 732 N N . ASP A 1 98 ? 23.023 -12.932 2.396 1.00 35.12 98 ASP A N 1
ATOM 733 C CA . ASP A 1 98 ? 24.181 -12.054 2.142 1.00 35.12 98 ASP A CA 1
ATOM 734 C C . ASP A 1 98 ? 24.283 -11.531 0.697 1.00 35.12 98 ASP A C 1
ATOM 736 O O . ASP A 1 98 ? 24.731 -10.404 0.481 1.00 35.12 98 ASP A O 1
ATOM 740 N N . MET A 1 99 ? 23.777 -12.254 -0.314 1.00 35.62 99 MET A N 1
ATOM 741 C CA . MET A 1 99 ? 23.793 -11.758 -1.707 1.00 35.62 99 MET A CA 1
ATOM 742 C C . MET A 1 99 ? 22.797 -10.620 -1.989 1.00 35.62 99 MET A C 1
ATOM 744 O O . MET A 1 99 ? 22.893 -9.969 -3.029 1.00 35.62 99 MET A O 1
ATOM 748 N N . ARG A 1 100 ? 21.850 -10.340 -1.083 1.00 42.00 100 ARG A N 1
ATOM 749 C CA . ARG A 1 100 ? 20.920 -9.201 -1.221 1.00 42.00 100 ARG A CA 1
ATOM 750 C C . ARG A 1 100 ? 21.474 -7.885 -0.674 1.00 42.00 100 ARG A C 1
ATOM 752 O O . ARG A 1 100 ? 20.868 -6.845 -0.912 1.00 42.00 100 ARG A O 1
ATOM 759 N N . ARG A 1 101 ? 22.625 -7.903 0.007 1.00 38.03 101 ARG A N 1
ATOM 760 C CA . ARG A 1 101 ? 23.177 -6.721 0.690 1.00 38.03 101 ARG A CA 1
ATOM 761 C C . ARG A 1 101 ? 24.114 -5.863 -0.167 1.00 38.03 101 ARG A C 1
ATOM 763 O O . ARG A 1 101 ? 24.377 -4.726 0.197 1.00 38.03 101 ARG A O 1
ATOM 770 N N . SER A 1 102 ? 24.585 -6.354 -1.316 1.00 33.81 102 SER A N 1
ATOM 771 C CA . SER A 1 102 ? 25.590 -5.659 -2.146 1.00 33.81 102 SER A CA 1
ATOM 772 C C . SER A 1 102 ? 25.026 -4.860 -3.330 1.00 33.81 102 SER A C 1
ATOM 774 O O . SER A 1 102 ? 25.777 -4.415 -4.194 1.00 33.81 102 SER A O 1
ATOM 776 N N . SER A 1 103 ? 23.707 -4.649 -3.385 1.00 35.31 103 SER A N 1
ATOM 777 C CA . SER A 1 103 ? 23.065 -3.785 -4.394 1.00 35.31 103 SER A CA 1
ATOM 778 C C . SER A 1 103 ? 22.645 -2.425 -3.831 1.00 35.31 103 SER A C 1
ATOM 780 O O . SER A 1 103 ? 21.668 -1.846 -4.295 1.00 35.31 103 SER A O 1
ATOM 782 N N . ILE A 1 104 ? 23.389 -1.904 -2.852 1.00 38.06 104 ILE A N 1
ATOM 783 C CA . ILE A 1 104 ? 23.356 -0.479 -2.518 1.00 38.06 104 ILE A CA 1
ATOM 784 C C . ILE A 1 104 ? 24.227 0.213 -3.569 1.00 38.06 104 ILE A C 1
ATOM 786 O O . ILE A 1 104 ? 25.448 0.264 -3.459 1.00 38.06 104 ILE A O 1
ATOM 790 N N . LEU A 1 105 ? 23.591 0.641 -4.658 1.00 38.09 105 LEU A N 1
ATOM 791 C CA . LEU A 1 105 ? 24.148 1.691 -5.499 1.00 38.09 105 LEU A CA 1
ATOM 792 C C . LEU A 1 105 ? 24.033 2.986 -4.700 1.00 38.09 105 LEU A C 1
ATOM 794 O O . LEU A 1 105 ? 22.938 3.344 -4.267 1.00 38.09 105 LEU A O 1
ATOM 798 N N . GLU A 1 106 ? 25.169 3.640 -4.481 1.00 36.03 106 GLU A N 1
ATOM 799 C CA . GLU A 1 106 ? 25.216 4.984 -3.922 1.00 36.03 106 GLU A CA 1
ATOM 800 C C . GLU A 1 106 ? 24.367 5.948 -4.771 1.00 36.03 106 GLU A C 1
ATOM 802 O O . GLU A 1 106 ? 24.402 5.878 -6.007 1.00 36.03 106 GLU A O 1
ATOM 807 N N . PRO A 1 107 ? 23.597 6.841 -4.129 1.00 40.34 107 PRO A N 1
ATOM 808 C CA . PRO A 1 107 ? 22.847 7.872 -4.815 1.00 40.34 107 PRO A CA 1
ATOM 809 C C . PRO A 1 107 ? 23.785 9.036 -5.140 1.00 40.34 107 PRO A C 1
ATOM 811 O O . PRO A 1 107 ? 24.298 9.700 -4.248 1.00 40.34 107 PRO A O 1
ATOM 814 N N . HIS A 1 108 ? 23.971 9.312 -6.424 1.00 34.28 108 HIS A N 1
ATOM 815 C CA . HIS A 1 108 ? 24.439 10.614 -6.882 1.00 34.28 108 HIS A CA 1
ATOM 816 C C . HIS A 1 108 ? 23.521 11.062 -8.018 1.00 34.28 108 HIS A C 1
ATOM 818 O O . HIS A 1 108 ? 23.686 10.630 -9.156 1.00 34.28 108 HIS A O 1
ATOM 824 N N . ASP A 1 109 ? 22.505 11.859 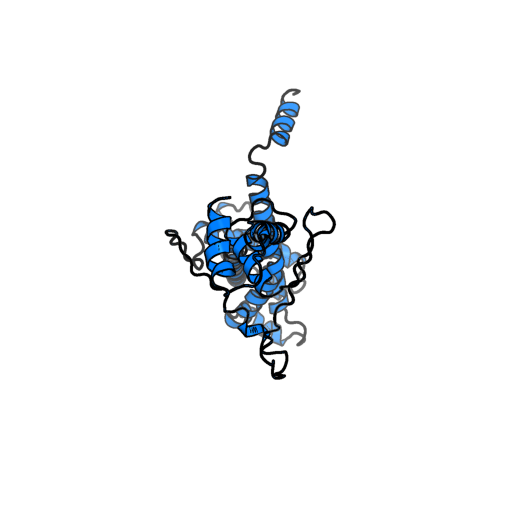-7.685 1.00 34.06 109 ASP A N 1
ATOM 825 C CA . ASP A 1 109 ? 22.556 13.280 -8.036 1.00 34.06 109 ASP A CA 1
ATOM 826 C C . ASP A 1 109 ? 21.604 14.112 -7.157 1.00 34.06 109 ASP A C 1
ATOM 828 O O . ASP A 1 109 ? 20.612 13.612 -6.624 1.00 34.06 109 ASP A O 1
ATOM 832 N N . ASP A 1 110 ? 22.007 15.363 -6.983 1.00 39.12 110 ASP A N 1
ATOM 833 C CA . ASP A 1 110 ? 21.665 16.347 -5.966 1.00 39.12 110 ASP A CA 1
ATOM 834 C C . ASP A 1 110 ? 20.197 16.818 -5.913 1.00 39.12 110 ASP A C 1
ATOM 836 O O . ASP A 1 110 ? 19.516 16.998 -6.920 1.00 39.12 110 ASP A O 1
ATOM 840 N N . HIS A 1 111 ? 19.790 17.152 -4.682 1.00 40.41 111 HIS A N 1
ATOM 841 C CA . HIS A 1 111 ? 18.619 17.950 -4.292 1.00 40.41 111 HIS A CA 1
ATOM 842 C C . HIS A 1 111 ? 17.218 17.328 -4.439 1.00 40.41 111 HIS A C 1
ATOM 844 O O . HIS A 1 111 ? 16.410 17.767 -5.254 1.00 40.41 111 HIS A O 1
ATOM 850 N N . ASP A 1 112 ? 16.840 16.472 -3.484 1.00 35.31 112 ASP A N 1
ATOM 851 C CA . ASP A 1 112 ? 15.521 16.621 -2.853 1.00 35.31 112 ASP A CA 1
ATOM 852 C C . ASP A 1 112 ? 15.578 16.185 -1.380 1.00 35.31 112 ASP A C 1
ATOM 854 O O . ASP A 1 112 ? 15.738 15.010 -1.054 1.00 35.31 112 ASP A O 1
ATOM 858 N N . TYR A 1 113 ? 15.477 17.148 -0.463 1.00 40.31 113 TYR A N 1
ATOM 859 C CA . TYR A 1 113 ? 15.365 16.898 0.977 1.00 40.31 113 TYR A CA 1
ATOM 860 C C . TYR A 1 113 ? 13.944 16.431 1.324 1.00 40.31 113 TYR A C 1
ATOM 862 O O . TYR A 1 113 ? 13.257 17.040 2.144 1.00 40.31 113 TYR A O 1
ATOM 870 N N . THR A 1 114 ? 13.467 15.349 0.715 1.00 42.06 114 THR A N 1
ATOM 871 C CA . THR A 1 114 ? 12.247 14.677 1.163 1.00 42.06 114 THR A CA 1
ATOM 872 C C . THR A 1 114 ? 12.638 13.436 1.947 1.00 42.06 114 THR A C 1
ATOM 874 O O . THR A 1 114 ? 12.714 12.328 1.430 1.00 42.06 114 THR A O 1
ATOM 877 N N . HIS A 1 115 ? 12.904 13.631 3.243 1.00 43.31 115 HIS A N 1
ATOM 878 C CA . HIS A 1 115 ? 13.005 12.531 4.198 1.00 43.31 115 HIS A CA 1
ATOM 879 C C . HIS A 1 115 ? 11.764 11.623 4.047 1.00 43.31 115 HIS A C 1
ATOM 881 O O . HIS A 1 115 ? 10.654 12.083 4.336 1.00 43.31 115 HIS A O 1
ATOM 887 N N . PRO A 1 116 ? 11.909 10.351 3.623 1.00 50.06 116 PRO A N 1
ATOM 888 C CA . PRO A 1 116 ? 10.784 9.443 3.353 1.00 50.06 116 PRO A CA 1
ATOM 889 C C . PRO A 1 116 ? 9.923 9.116 4.582 1.00 50.06 116 PRO A C 1
ATOM 891 O O . PRO A 1 116 ? 8.886 8.464 4.464 1.00 50.06 116 PRO A O 1
ATOM 894 N N . GLU A 1 117 ? 10.362 9.535 5.768 1.00 51.06 117 GLU A N 1
ATOM 895 C CA . GLU A 1 117 ? 9.729 9.214 7.046 1.00 51.06 117 GLU A CA 1
ATOM 896 C C . GLU A 1 117 ? 8.577 10.158 7.405 1.00 51.06 117 GLU A C 1
ATOM 898 O O . GLU A 1 117 ? 7.650 9.755 8.117 1.00 51.06 117 GLU A O 1
ATOM 903 N N . ASN A 1 118 ? 8.580 11.379 6.857 1.00 56.62 118 ASN A N 1
ATOM 904 C CA . ASN A 1 118 ? 7.574 12.389 7.164 1.00 56.62 118 ASN A CA 1
ATOM 905 C C . ASN A 1 118 ? 6.526 12.474 6.051 1.00 56.62 118 ASN A C 1
ATOM 907 O O . ASN A 1 118 ? 6.785 12.892 4.921 1.00 56.62 118 ASN A O 1
ATOM 911 N N . LEU A 1 119 ? 5.298 12.080 6.391 1.00 63.34 119 LEU A N 1
ATOM 912 C CA . LEU A 1 119 ? 4.135 12.303 5.542 1.00 63.34 119 LEU A CA 1
ATOM 913 C C . LEU A 1 119 ? 3.915 13.818 5.397 1.00 63.34 119 LEU A C 1
ATOM 915 O O . LEU A 1 119 ? 3.978 14.561 6.373 1.00 63.34 119 LEU A O 1
ATOM 919 N N . SER A 1 120 ? 3.638 14.288 4.176 1.00 74.69 120 SER A N 1
ATOM 920 C CA . SER A 1 120 ? 3.226 15.683 3.956 1.00 74.69 120 SER A CA 1
ATOM 921 C C . SER A 1 120 ? 1.995 16.006 4.811 1.00 74.69 120 SER A C 1
ATOM 923 O O . SER A 1 120 ? 1.132 15.145 4.979 1.00 74.69 120 SER A O 1
ATOM 925 N N . ALA A 1 121 ? 1.860 17.251 5.281 1.00 70.12 121 ALA A N 1
ATOM 926 C CA . ALA A 1 121 ? 0.701 17.703 6.060 1.00 70.12 121 ALA A CA 1
ATOM 927 C C . ALA A 1 121 ? -0.646 17.377 5.381 1.00 70.12 121 ALA A C 1
ATOM 929 O O . ALA A 1 121 ? -1.624 17.049 6.048 1.00 70.12 121 ALA A O 1
ATOM 930 N N . VAL A 1 122 ? -0.687 17.384 4.043 1.00 70.62 122 VAL A N 1
ATOM 931 C CA . VAL A 1 122 ? -1.874 16.983 3.269 1.00 70.62 122 VAL A CA 1
ATOM 932 C C . VAL A 1 122 ? -2.184 15.498 3.452 1.00 70.62 122 VAL A C 1
ATOM 934 O O . VAL A 1 122 ? -3.337 15.100 3.558 1.00 70.62 122 VAL A O 1
ATOM 937 N N . VAL A 1 123 ? -1.155 14.662 3.492 1.00 75.25 123 VAL A N 1
ATOM 938 C CA . VAL A 1 123 ? -1.283 13.206 3.563 1.00 75.25 123 VAL A CA 1
ATOM 939 C C . VAL A 1 123 ? -1.692 12.791 4.965 1.00 75.25 123 VAL A C 1
ATOM 941 O O . VAL A 1 123 ? -2.620 12.003 5.092 1.00 75.25 123 VAL A O 1
ATOM 944 N N . VAL A 1 124 ? -1.101 13.400 5.995 1.00 76.56 124 VAL A N 1
ATOM 945 C CA . VAL A 1 124 ? -1.524 13.231 7.396 1.00 76.56 124 VAL A CA 1
ATOM 946 C C . VAL A 1 124 ? -3.008 13.566 7.567 1.00 76.56 124 VAL A C 1
ATOM 948 O O . VAL A 1 124 ? -3.722 12.883 8.285 1.00 76.56 124 VAL A O 1
ATOM 951 N N . ALA A 1 125 ? -3.515 14.565 6.843 1.00 77.62 125 ALA A N 1
ATOM 952 C CA . ALA A 1 125 ? -4.926 14.929 6.901 1.00 77.62 125 ALA A CA 1
ATOM 953 C C . ALA A 1 125 ? -5.832 13.968 6.082 1.00 77.62 125 ALA A C 1
ATOM 955 O O . ALA A 1 125 ? -6.983 13.718 6.445 1.00 77.62 125 ALA A O 1
ATOM 956 N N . VAL A 1 126 ? -5.325 13.399 4.981 1.00 8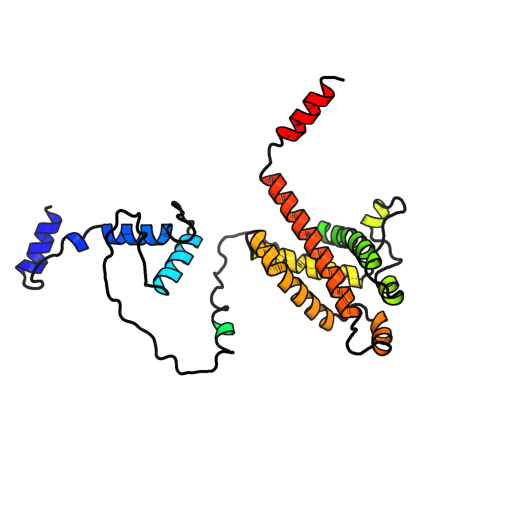4.25 126 VAL A N 1
ATOM 957 C CA . VAL A 1 126 ? -6.078 12.505 4.078 1.00 84.25 126 VAL A CA 1
ATOM 958 C C . VAL A 1 126 ? -6.131 11.056 4.573 1.00 84.25 126 VAL A C 1
ATOM 960 O O . VAL A 1 126 ? -7.147 10.392 4.356 1.00 84.25 126 VAL A O 1
ATOM 963 N N . VAL A 1 127 ? -5.082 10.549 5.230 1.00 86.19 127 VAL A N 1
ATOM 964 C CA . VAL A 1 127 ? -5.037 9.161 5.726 1.00 86.19 127 VAL A CA 1
ATOM 965 C C . VAL A 1 127 ? -6.238 8.845 6.632 1.00 86.19 127 VAL A C 1
ATOM 967 O O . VAL A 1 127 ? -6.933 7.872 6.329 1.00 86.19 127 VAL A O 1
ATOM 970 N N . PRO A 1 128 ? -6.592 9.669 7.639 1.00 86.44 128 PRO A N 1
ATOM 971 C CA . PRO A 1 128 ? -7.767 9.418 8.471 1.00 86.44 128 PRO A CA 1
ATOM 972 C C . PRO A 1 128 ? -9.087 9.438 7.689 1.00 86.44 128 PRO A C 1
ATOM 974 O O . PRO A 1 128 ? -10.000 8.662 7.966 1.00 86.44 128 PRO A O 1
ATOM 977 N N . TYR A 1 129 ? -9.194 10.288 6.661 1.00 86.19 129 TYR A N 1
ATOM 978 C CA . TYR A 1 129 ? -10.377 10.330 5.800 1.00 86.19 129 TYR A CA 1
ATOM 979 C C . TYR A 1 129 ? -10.558 9.017 5.020 1.00 86.19 129 TYR A C 1
ATOM 981 O O . TYR A 1 129 ? -11.664 8.476 4.943 1.00 86.19 129 TYR A O 1
ATOM 989 N N . ILE A 1 130 ? -9.470 8.470 4.466 1.00 86.94 130 ILE A N 1
ATOM 990 C CA . ILE A 1 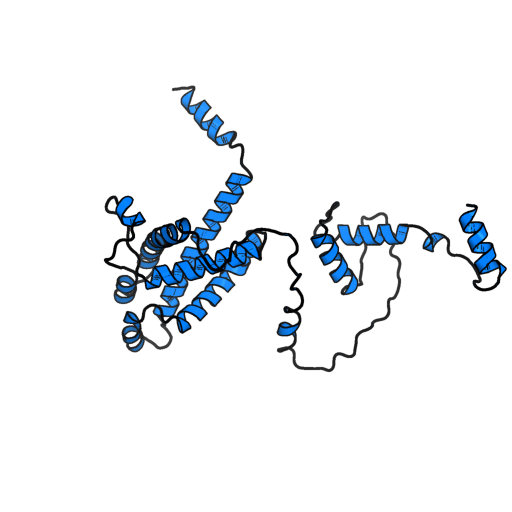130 ? -9.487 7.164 3.789 1.00 86.94 130 ILE A CA 1
ATOM 991 C C . ILE A 1 130 ? -9.745 6.045 4.805 1.00 86.94 130 ILE A C 1
ATOM 993 O O . ILE A 1 130 ? -10.535 5.139 4.529 1.00 86.94 130 ILE A O 1
ATOM 997 N N . ALA A 1 131 ? -9.128 6.122 5.984 1.00 87.94 131 ALA A N 1
ATOM 998 C CA . ALA A 1 131 ? -9.310 5.162 7.063 1.00 87.94 131 ALA A CA 1
ATOM 999 C C . ALA A 1 131 ? -10.783 5.058 7.495 1.00 87.94 131 ALA A C 1
ATOM 1001 O O . ALA A 1 131 ? -11.275 3.947 7.674 1.00 87.94 131 ALA A O 1
ATOM 1002 N N . GLY A 1 132 ? -11.540 6.161 7.521 1.00 87.44 132 GLY A N 1
ATOM 1003 C CA . GLY A 1 132 ? -12.988 6.126 7.768 1.00 87.44 132 GLY A CA 1
ATOM 1004 C C . GLY A 1 132 ? -13.768 5.270 6.753 1.00 87.44 132 GLY A C 1
ATOM 1005 O O . GLY A 1 132 ? -14.689 4.534 7.119 1.00 87.44 132 GLY A O 1
ATOM 1006 N N . PHE A 1 133 ? -13.375 5.288 5.472 1.00 89.25 133 PHE A N 1
ATOM 1007 C CA . PHE A 1 133 ? -13.944 4.379 4.468 1.00 89.25 133 PHE A CA 1
ATOM 1008 C C . PHE A 1 133 ? -13.516 2.923 4.699 1.00 89.25 133 PHE A C 1
ATOM 1010 O O . PHE A 1 133 ? -14.340 2.017 4.553 1.00 89.25 133 PHE A O 1
ATOM 1017 N N . VAL A 1 134 ? -12.252 2.694 5.072 1.00 90.06 134 VAL A N 1
ATOM 1018 C CA . VAL A 1 134 ? -11.740 1.352 5.383 1.00 90.06 134 VAL A CA 1
ATOM 1019 C C . VAL A 1 134 ? -12.505 0.743 6.553 1.00 90.06 134 VAL A C 1
ATOM 1021 O O . VAL A 1 134 ? -13.019 -0.361 6.397 1.00 90.06 134 VAL A O 1
ATOM 1024 N N . VAL A 1 135 ? -12.683 1.473 7.658 1.00 89.75 135 VAL A N 1
ATOM 1025 C CA . VAL A 1 135 ? -13.486 1.036 8.815 1.00 89.75 135 VAL A CA 1
ATOM 1026 C C . VAL A 1 135 ? -14.884 0.629 8.371 1.00 89.75 135 VAL A C 1
ATOM 1028 O O . VAL A 1 135 ? -15.301 -0.506 8.598 1.00 89.75 135 VAL A O 1
ATOM 1031 N N . ARG A 1 136 ? -15.577 1.494 7.620 1.00 88.62 136 ARG A N 1
ATOM 1032 C CA . ARG A 1 136 ? -16.925 1.198 7.113 1.00 88.62 136 ARG A CA 1
ATOM 1033 C C . ARG A 1 136 ? -16.981 -0.086 6.282 1.00 88.62 136 ARG A C 1
ATOM 1035 O O . ARG A 1 136 ? -18.013 -0.759 6.268 1.00 88.62 136 ARG A O 1
ATOM 1042 N N . GLN A 1 137 ? -15.918 -0.410 5.551 1.00 88.50 137 GLN A N 1
ATOM 1043 C CA . GLN A 1 137 ? -15.860 -1.617 4.735 1.00 88.50 137 GLN A CA 1
ATOM 1044 C C . GLN A 1 137 ? -15.472 -2.857 5.552 1.00 88.50 137 GLN A C 1
ATOM 1046 O O . GLN A 1 137 ? -16.044 -3.921 5.314 1.00 88.50 137 GLN A O 1
ATOM 1051 N N . VAL A 1 138 ? -14.571 -2.727 6.530 1.00 88.12 138 VAL A N 1
ATOM 1052 C CA . VAL A 1 138 ? -14.177 -3.812 7.442 1.00 88.12 138 VAL A CA 1
ATOM 1053 C C . VAL A 1 138 ? -15.357 -4.240 8.312 1.00 88.12 138 VAL A C 1
ATOM 1055 O O . VAL A 1 138 ? -15.627 -5.439 8.386 1.00 88.12 138 VAL A O 1
ATOM 1058 N N . CYS A 1 139 ? -16.134 -3.298 8.859 1.00 87.50 139 CYS A N 1
ATOM 1059 C CA . CYS A 1 139 ? -17.315 -3.592 9.683 1.00 87.50 139 CYS A CA 1
ATOM 1060 C C . CYS A 1 139 ? -18.369 -4.451 8.968 1.00 87.50 139 CYS A C 1
ATOM 1062 O O . CYS A 1 139 ? -19.091 -5.194 9.614 1.00 87.50 139 CYS A O 1
ATOM 1064 N N . LYS A 1 140 ? -18.445 -4.414 7.630 1.00 87.88 140 LYS A N 1
ATOM 1065 C CA . LYS A 1 140 ? -19.361 -5.284 6.862 1.00 87.88 140 LYS A CA 1
ATOM 1066 C C . LYS A 1 140 ? -18.913 -6.745 6.801 1.00 87.88 140 LYS A C 1
ATOM 1068 O O . LYS A 1 140 ? -19.694 -7.608 6.421 1.00 87.88 140 LYS A O 1
ATOM 1073 N N . THR A 1 141 ? -17.636 -7.001 7.067 1.00 84.88 141 THR A N 1
ATOM 1074 C CA . THR A 1 141 ? -16.983 -8.313 6.918 1.00 84.88 141 THR A CA 1
ATOM 1075 C C . THR A 1 141 ? -16.532 -8.907 8.249 1.00 84.88 141 THR A C 1
ATOM 1077 O O . THR A 1 141 ? -15.963 -9.999 8.276 1.00 84.88 141 THR A O 1
ATOM 1080 N N . THR A 1 142 ? -16.721 -8.176 9.342 1.00 84.38 142 THR A N 1
ATOM 1081 C CA . THR A 1 142 ? -16.393 -8.599 10.701 1.00 84.38 142 THR A CA 1
ATOM 1082 C C . THR A 1 142 ? -17.701 -8.817 11.446 1.00 84.38 142 THR A C 1
ATOM 1084 O O . THR A 1 142 ? -18.614 -8.013 11.318 1.00 84.38 142 THR A O 1
ATOM 1087 N N . THR A 1 143 ? -17.803 -9.923 12.176 1.00 83.50 143 THR A N 1
ATOM 1088 C CA . THR A 1 143 ? -19.016 -10.325 12.905 1.00 83.50 143 THR A CA 1
ATOM 1089 C C . THR A 1 143 ? -18.929 -10.045 14.404 1.00 83.50 143 THR A C 1
ATOM 1091 O O . THR A 1 143 ? -19.955 -9.995 15.066 1.00 83.50 143 THR A O 1
ATOM 1094 N N . CYS A 1 144 ? -17.722 -9.856 14.944 1.00 82.88 144 CYS A N 1
ATOM 1095 C CA . CYS A 1 144 ? -17.504 -9.588 16.362 1.00 82.88 144 CYS A CA 1
ATOM 1096 C C . CYS A 1 144 ? -17.805 -8.121 16.707 1.00 82.88 144 CYS A C 1
ATOM 1098 O O . CYS A 1 144 ? -17.160 -7.217 16.172 1.00 82.88 144 CYS A O 1
ATOM 1100 N N . GLU A 1 145 ? -18.750 -7.898 17.621 1.00 83.56 145 GLU A N 1
ATOM 1101 C CA . GLU A 1 145 ? -19.217 -6.565 18.026 1.00 83.56 145 GLU A CA 1
ATOM 1102 C C . GLU A 1 145 ? -18.130 -5.746 18.734 1.00 83.56 145 GLU A C 1
ATOM 1104 O O . GLU A 1 145 ? -17.960 -4.567 18.430 1.00 83.56 145 GLU A O 1
ATOM 1109 N N . GLU A 1 146 ? -17.324 -6.374 19.592 1.00 83.06 146 GLU A N 1
ATOM 1110 C CA . GLU A 1 146 ? -16.219 -5.699 20.287 1.00 83.06 146 GLU A CA 1
ATOM 1111 C C . GLU A 1 146 ? -15.130 -5.230 19.316 1.00 83.06 146 GLU A C 1
ATOM 1113 O O . GLU A 1 146 ? -14.650 -4.098 19.396 1.00 83.06 146 GLU A O 1
ATOM 1118 N N . CYS A 1 147 ? -14.793 -6.062 18.323 1.00 82.94 147 CYS A N 1
ATOM 1119 C CA . CYS A 1 147 ? -13.858 -5.676 17.269 1.00 82.94 147 CYS A CA 1
ATOM 1120 C C . CYS A 1 147 ? -14.409 -4.540 16.405 1.00 82.94 147 CYS A C 1
ATOM 1122 O O . CYS A 1 147 ? -13.639 -3.693 15.962 1.00 82.94 147 CYS A O 1
ATOM 1124 N N . ILE A 1 148 ? -15.721 -4.518 16.151 1.00 85.12 148 ILE A N 1
ATOM 1125 C CA . ILE A 1 148 ? -16.369 -3.420 15.428 1.00 85.12 148 ILE A CA 1
ATOM 1126 C C . ILE A 1 148 ? -16.273 -2.139 16.255 1.00 85.12 148 ILE A C 1
ATOM 1128 O O . ILE A 1 148 ? -15.824 -1.130 15.720 1.00 85.12 148 ILE A O 1
ATOM 1132 N N . ALA A 1 149 ? -16.623 -2.178 17.542 1.00 84.81 149 ALA A N 1
ATOM 1133 C CA . ALA A 1 149 ? -16.567 -1.017 18.428 1.00 84.81 149 ALA A CA 1
ATOM 1134 C C . ALA A 1 149 ? -15.152 -0.420 18.513 1.00 84.81 149 ALA A C 1
ATOM 1136 O O . ALA A 1 149 ? -14.992 0.797 18.454 1.00 84.81 149 ALA A O 1
ATOM 1137 N N . ALA A 1 150 ? -14.118 -1.265 18.549 1.00 84.62 150 ALA A N 1
ATOM 1138 C CA . ALA A 1 150 ? -12.723 -0.833 18.613 1.00 84.62 150 ALA A CA 1
ATOM 1139 C C . ALA A 1 150 ? -12.212 -0.114 17.343 1.00 84.62 150 ALA A C 1
ATOM 1141 O O . ALA A 1 150 ? -11.186 0.571 17.389 1.00 84.62 150 ALA A O 1
ATOM 1142 N N . LEU A 1 151 ? -12.901 -0.249 16.202 1.00 85.31 151 LEU A N 1
ATOM 1143 C CA . LEU A 1 151 ? -12.541 0.448 14.961 1.00 85.31 151 LEU A CA 1
ATOM 1144 C C . LEU A 1 151 ? -13.018 1.906 14.915 1.00 85.31 151 LEU A C 1
ATOM 1146 O O . LEU A 1 151 ? -12.528 2.668 14.078 1.00 85.31 151 LEU A O 1
ATOM 1150 N N . TYR A 1 152 ? -13.984 2.285 15.755 1.00 85.62 152 TYR A N 1
ATOM 1151 C CA . TYR A 1 152 ? -14.562 3.628 15.775 1.00 85.62 152 TYR A CA 1
ATOM 1152 C C . TYR A 1 152 ? -13.902 4.509 16.839 1.00 85.62 152 TYR A C 1
ATOM 1154 O O . TYR A 1 152 ? -13.402 4.028 17.856 1.00 85.62 152 TYR A O 1
ATOM 1162 N N . SER A 1 153 ? -13.930 5.818 16.602 1.00 83.06 153 SER A N 1
ATOM 1163 C CA . SER A 1 153 ? -13.694 6.837 17.626 1.00 83.06 153 SER A CA 1
ATOM 1164 C C . SER A 1 153 ? -14.822 7.858 17.601 1.00 83.06 153 SER A C 1
ATOM 1166 O O . SER A 1 153 ? -15.389 8.139 16.543 1.00 83.06 153 SER A O 1
ATOM 1168 N N . ASP A 1 154 ? -15.111 8.426 18.768 1.00 72.56 154 ASP A N 1
ATOM 1169 C CA . ASP A 1 154 ? -16.027 9.558 18.912 1.00 72.56 154 ASP A CA 1
ATOM 1170 C C . ASP A 1 154 ? -15.353 10.891 18.545 1.00 72.56 154 ASP A C 1
ATOM 1172 O O . ASP A 1 154 ? -16.032 11.878 18.262 1.00 72.56 154 ASP A O 1
ATOM 1176 N N . GLU A 1 155 ? -14.017 10.929 18.499 1.00 76.19 155 GLU A N 1
ATOM 1177 C CA . GLU A 1 155 ? -13.267 12.110 18.074 1.00 76.19 155 GLU A CA 1
ATOM 1178 C C . GLU A 1 155 ? -13.339 12.268 16.557 1.00 76.19 155 GLU A C 1
ATOM 1180 O O . GLU A 1 155 ? -12.954 11.378 15.792 1.00 76.19 155 GLU A O 1
ATOM 1185 N N . LEU A 1 156 ? -13.831 13.420 16.107 1.00 70.69 156 LEU A N 1
ATOM 1186 C CA . LEU A 1 156 ? -13.932 13.737 14.693 1.00 70.69 156 LEU A CA 1
ATOM 1187 C C . LEU A 1 156 ? -12.615 14.328 14.184 1.00 70.69 156 LEU A C 1
ATOM 1189 O O . LEU A 1 156 ? -12.051 15.261 14.748 1.00 70.69 156 LEU A O 1
ATOM 1193 N N . VAL A 1 157 ? -12.134 13.800 13.062 1.00 76.06 157 VAL A N 1
ATOM 1194 C CA . VAL A 1 157 ? -10.927 14.318 12.408 1.00 76.06 157 VAL A CA 1
ATOM 1195 C C . VAL A 1 157 ? -11.268 15.608 11.636 1.00 76.06 157 VAL A C 1
ATOM 1197 O O . VAL A 1 157 ? -12.302 15.625 10.962 1.00 76.06 157 VAL A O 1
ATOM 1200 N N . PRO A 1 158 ? -10.409 16.652 11.604 1.00 74.31 158 PRO A N 1
ATOM 1201 C CA . PRO A 1 158 ? -10.752 17.966 11.032 1.00 74.31 158 PRO A CA 1
ATOM 1202 C C . PRO A 1 158 ? -11.314 17.943 9.598 1.00 74.31 158 PRO A C 1
ATOM 1204 O O . PRO A 1 158 ? -12.261 18.653 9.262 1.00 74.31 158 PRO A O 1
ATOM 1207 N N . LEU A 1 159 ? -10.765 17.085 8.729 1.00 73.38 159 LEU A N 1
ATOM 1208 C CA . LEU A 1 159 ? -11.252 16.919 7.350 1.00 73.38 159 LEU A CA 1
ATOM 1209 C C . LEU A 1 159 ? -12.607 16.209 7.276 1.00 73.38 159 LEU A C 1
ATOM 1211 O O . LEU A 1 159 ? -13.400 16.478 6.370 1.00 73.38 159 LEU A O 1
ATOM 1215 N N . VAL A 1 160 ? -12.862 15.293 8.211 1.00 74.56 160 VAL A N 1
ATOM 1216 C CA . VAL A 1 160 ? -14.141 14.596 8.329 1.00 74.56 160 VAL A CA 1
ATOM 1217 C C . VAL A 1 160 ? -15.195 15.575 8.823 1.00 74.56 160 VAL A C 1
ATOM 1219 O O . VAL A 1 160 ? -16.235 15.656 8.180 1.00 74.56 160 VAL A O 1
ATOM 1222 N N . GLU A 1 161 ? -14.910 16.385 9.847 1.00 74.44 161 GLU A N 1
ATOM 1223 C CA . GLU A 1 161 ? -15.808 17.447 10.333 1.00 74.44 161 GLU A CA 1
ATOM 1224 C C . GLU A 1 161 ? -16.231 18.392 9.208 1.00 74.44 161 GLU A C 1
ATOM 1226 O O . GLU A 1 161 ? -17.420 18.600 8.970 1.00 74.44 161 GLU A O 1
ATOM 1231 N N . GLN A 1 162 ? -15.260 18.900 8.446 1.00 75.69 162 GLN A N 1
ATOM 1232 C CA . GLN A 1 162 ? -15.521 19.889 7.403 1.00 75.69 162 GLN A CA 1
ATOM 1233 C C . GLN A 1 162 ? -16.308 19.323 6.208 1.00 75.69 162 GLN A C 1
ATOM 1235 O O . GLN A 1 162 ? -16.994 20.062 5.495 1.00 75.69 162 GLN A O 1
ATOM 1240 N N . LYS A 1 163 ? -16.191 18.018 5.934 1.00 75.75 163 LYS A N 1
ATOM 1241 C CA . LYS A 1 163 ? -16.859 17.357 4.800 1.00 75.75 163 LYS A CA 1
ATOM 1242 C C . LYS A 1 163 ? -18.070 16.525 5.208 1.00 75.75 163 LYS A C 1
ATOM 1244 O O . LYS A 1 163 ? -18.720 15.969 4.314 1.00 75.75 163 LYS A O 1
ATOM 1249 N N . ASN A 1 164 ? -18.396 16.434 6.498 1.00 75.19 164 ASN A N 1
ATOM 1250 C CA . ASN A 1 164 ? -19.480 15.575 6.942 1.00 75.19 164 ASN A CA 1
ATOM 1251 C C . ASN A 1 164 ? -20.835 16.105 6.464 1.00 75.19 164 ASN A C 1
ATOM 1253 O O . ASN A 1 164 ? -21.180 17.268 6.641 1.00 75.19 164 ASN A O 1
ATOM 1257 N N . ARG A 1 165 ? -21.623 15.214 5.860 1.00 75.69 165 ARG A N 1
ATOM 1258 C CA . ARG A 1 165 ? -23.041 15.435 5.529 1.00 75.69 165 ARG A CA 1
ATOM 1259 C C . ARG A 1 165 ? -23.939 14.411 6.236 1.00 75.69 165 ARG A C 1
ATOM 1261 O O . ARG A 1 165 ? -24.994 14.064 5.721 1.00 75.69 165 ARG A O 1
ATOM 1268 N N . GLY A 1 166 ? -23.476 13.883 7.374 1.00 69.88 166 GLY A N 1
ATOM 1269 C CA . GLY A 1 166 ? -24.183 12.899 8.203 1.00 69.88 166 GLY A CA 1
ATOM 1270 C C . GLY A 1 166 ? -23.910 11.430 7.859 1.00 69.88 166 GLY A C 1
ATOM 1271 O O . GLY A 1 166 ? -24.604 10.557 8.361 1.00 69.88 166 GLY A O 1
ATOM 1272 N N . GLY A 1 167 ? -22.928 11.137 6.997 1.00 73.75 167 GLY A N 1
ATOM 1273 C CA . GLY A 1 167 ? -22.651 9.770 6.523 1.00 73.75 167 GLY A CA 1
ATOM 1274 C C . GLY A 1 167 ? -21.183 9.341 6.561 1.00 73.75 167 GLY A C 1
ATOM 1275 O O . GLY A 1 167 ? -20.866 8.248 6.082 1.00 73.75 167 GLY A O 1
ATOM 1276 N N . LEU A 1 168 ? -20.285 10.196 7.066 1.00 80.38 168 LEU A N 1
ATOM 1277 C CA . LEU A 1 168 ? -18.876 9.857 7.258 1.00 80.38 168 LEU A CA 1
ATOM 1278 C C . LEU A 1 168 ? -18.632 9.294 8.656 1.00 80.38 168 LEU A C 1
ATOM 1280 O O . LEU A 1 168 ? -19.285 9.681 9.620 1.00 80.38 168 LEU A O 1
ATOM 1284 N N . VAL A 1 169 ? -17.679 8.371 8.719 1.00 81.56 169 VAL A N 1
ATOM 1285 C CA . VAL A 1 169 ? -17.283 7.635 9.919 1.00 81.56 169 VAL A CA 1
ATOM 1286 C C . VAL A 1 169 ? -15.916 8.132 10.369 1.00 81.56 169 VAL A C 1
ATOM 1288 O O . VAL A 1 169 ? -15.037 8.299 9.519 1.00 81.56 169 VAL A O 1
ATOM 1291 N N . SER A 1 170 ? -15.735 8.317 11.679 1.00 84.38 170 SER A N 1
ATOM 1292 C CA . SER A 1 170 ? -14.423 8.592 12.263 1.00 84.38 170 SER A CA 1
ATOM 1293 C C . SER A 1 170 ? -13.738 7.287 12.698 1.00 84.38 170 SER A C 1
ATOM 1295 O O . SER A 1 170 ? -14.339 6.512 13.451 1.00 84.38 170 SER A O 1
ATOM 1297 N N . PRO A 1 171 ? -12.532 6.985 12.188 1.00 87.94 171 PRO A N 1
ATOM 1298 C CA . PRO A 1 171 ? -11.771 5.803 12.584 1.00 87.94 171 PRO A CA 1
ATOM 1299 C C . PRO A 1 171 ? -11.108 5.984 13.959 1.00 87.94 171 PRO A C 1
ATOM 1301 O O . PRO A 1 171 ? -10.863 7.108 14.393 1.00 87.94 171 PRO A O 1
ATOM 1304 N N . SER A 1 172 ? -10.768 4.880 14.625 1.00 88.88 172 SER A N 1
ATOM 1305 C CA . SER A 1 172 ? -9.966 4.908 15.852 1.00 88.88 172 SER A CA 1
ATOM 1306 C C . SER A 1 172 ? -8.509 5.302 15.606 1.00 88.88 172 SER A C 1
ATOM 1308 O O . SER A 1 172 ? -7.973 5.103 14.514 1.00 88.88 172 SER A O 1
ATOM 1310 N N . ASN A 1 173 ? -7.851 5.848 16.635 1.00 85.75 173 ASN A N 1
ATOM 1311 C CA . ASN A 1 173 ? -6.442 6.258 16.560 1.00 85.75 173 ASN A CA 1
ATOM 1312 C C . ASN A 1 173 ? -5.518 5.086 16.187 1.00 85.75 173 ASN A C 1
ATOM 1314 O O . ASN A 1 173 ? -4.585 5.272 15.409 1.00 85.75 173 ASN A O 1
ATOM 1318 N N . ASP A 1 174 ? -5.840 3.872 16.641 1.00 86.69 174 ASP A N 1
ATOM 1319 C CA . ASP A 1 174 ? -5.125 2.645 16.267 1.00 86.69 174 ASP A CA 1
ATOM 1320 C C . ASP A 1 174 ? -5.237 2.357 14.763 1.00 86.69 174 ASP A C 1
ATOM 1322 O O . ASP A 1 174 ? -4.250 2.033 14.101 1.00 86.69 174 ASP A O 1
ATOM 1326 N N . VAL A 1 175 ? -6.433 2.529 14.188 1.00 87.25 175 VAL A N 1
ATOM 1327 C CA . VAL A 1 175 ? -6.654 2.363 12.745 1.00 87.25 175 VAL A CA 1
ATOM 1328 C C . VAL A 1 175 ? -5.924 3.446 11.953 1.00 87.25 175 VAL A C 1
ATOM 1330 O O . VAL A 1 175 ? -5.362 3.148 10.899 1.00 87.25 175 VAL A O 1
ATOM 1333 N N . ILE A 1 176 ? -5.906 4.689 12.444 1.00 88.19 176 ILE A N 1
ATOM 1334 C CA . ILE A 1 176 ? -5.161 5.783 11.809 1.00 88.19 176 ILE A CA 1
ATOM 1335 C C . ILE A 1 176 ? -3.666 5.455 11.797 1.00 88.19 176 ILE A C 1
ATOM 1337 O O . ILE A 1 176 ? -3.071 5.463 10.720 1.00 88.19 176 ILE A O 1
ATOM 1341 N N . GLY A 1 177 ? -3.083 5.087 12.942 1.00 86.06 177 GLY A N 1
ATOM 1342 C CA . GLY A 1 177 ? -1.667 4.719 13.048 1.00 86.06 177 GLY A CA 1
ATOM 1343 C C . GLY A 1 177 ? -1.299 3.533 12.153 1.00 86.06 177 GLY A C 1
ATOM 1344 O O . GLY A 1 177 ? -0.303 3.579 11.426 1.00 86.06 177 GLY A O 1
ATOM 1345 N N . LEU A 1 178 ? -2.159 2.512 12.102 1.00 88.50 178 LEU A N 1
ATOM 1346 C CA . LEU A 1 178 ? -2.009 1.382 11.187 1.00 88.50 178 LEU A CA 1
ATOM 1347 C C . LEU A 1 178 ? -2.020 1.836 9.716 1.00 88.50 178 LEU A C 1
ATOM 1349 O O . LEU A 1 178 ? -1.149 1.446 8.936 1.00 88.50 178 LEU A O 1
ATOM 1353 N N . CYS A 1 179 ? -2.973 2.680 9.314 1.00 89.19 179 CYS A N 1
ATOM 1354 C CA . CYS A 1 179 ? -3.037 3.208 7.950 1.00 89.19 179 CYS A CA 1
ATOM 1355 C C . CYS A 1 179 ? -1.844 4.119 7.609 1.00 89.19 179 CYS A C 1
ATOM 1357 O O . CYS A 1 179 ? -1.357 4.075 6.479 1.00 89.19 179 CYS A O 1
ATOM 1359 N N . GLU A 1 180 ? -1.335 4.901 8.561 1.00 87.69 180 GLU A N 1
ATOM 1360 C CA . GLU A 1 180 ? -0.128 5.714 8.386 1.00 87.69 180 GLU A CA 1
ATOM 1361 C C . GLU A 1 180 ? 1.120 4.849 8.191 1.00 87.69 180 GLU A C 1
ATOM 1363 O O . GLU A 1 180 ? 1.928 5.137 7.304 1.00 87.69 180 GLU A O 1
ATOM 1368 N N . ALA A 1 181 ? 1.263 3.762 8.953 1.00 86.44 181 ALA A N 1
ATOM 1369 C CA . ALA A 1 181 ? 2.353 2.804 8.782 1.00 86.44 181 ALA A CA 1
ATOM 1370 C C . ALA A 1 181 ? 2.322 2.166 7.383 1.00 86.44 181 ALA A C 1
ATOM 1372 O O . ALA A 1 181 ? 3.351 2.097 6.701 1.00 86.44 181 ALA A O 1
ATOM 1373 N N . VAL A 1 182 ? 1.130 1.777 6.912 1.00 89.00 182 VAL A N 1
ATOM 1374 C CA . VAL A 1 182 ? 0.933 1.279 5.543 1.00 89.00 182 VAL A CA 1
ATOM 1375 C C . VAL A 1 182 ? 1.276 2.352 4.508 1.00 89.00 182 VAL A C 1
ATOM 1377 O O . VAL A 1 182 ? 1.960 2.054 3.530 1.00 89.00 182 VAL A O 1
ATOM 1380 N N . GLU A 1 183 ? 0.836 3.598 4.696 1.00 88.69 183 GLU A N 1
ATOM 1381 C CA . GLU A 1 183 ? 1.110 4.699 3.763 1.00 88.69 183 GLU A CA 1
ATOM 1382 C C . GLU A 1 183 ? 2.612 5.002 3.669 1.00 88.69 183 GLU A C 1
ATOM 1384 O O . GLU A 1 183 ? 3.137 5.157 2.564 1.00 88.69 183 GLU A O 1
ATOM 1389 N N . LYS A 1 184 ? 3.324 5.026 4.803 1.00 86.62 184 LYS A N 1
ATOM 1390 C CA . LYS A 1 184 ? 4.787 5.173 4.837 1.00 86.62 184 LYS A CA 1
ATOM 1391 C C . LYS A 1 184 ? 5.466 4.040 4.068 1.00 86.62 184 LYS A C 1
ATOM 1393 O O . LYS A 1 184 ? 6.324 4.301 3.228 1.00 86.62 184 LYS A O 1
ATOM 1398 N N . GLY A 1 185 ? 5.049 2.795 4.293 1.00 85.06 185 GLY A N 1
ATOM 1399 C CA . GLY A 1 185 ? 5.597 1.646 3.574 1.00 85.06 185 GLY A CA 1
ATOM 1400 C C . GLY A 1 185 ? 5.298 1.661 2.072 1.00 85.06 185 GLY A C 1
ATOM 1401 O O . GLY A 1 185 ? 6.183 1.381 1.268 1.00 85.06 185 GLY A O 1
ATOM 1402 N N . LEU A 1 186 ? 4.097 2.076 1.660 1.00 86.12 186 LEU A N 1
ATOM 1403 C CA . LEU A 1 186 ? 3.759 2.247 0.243 1.00 86.12 186 LEU A CA 1
ATOM 1404 C C . LEU A 1 186 ? 4.611 3.327 -0.428 1.00 86.12 186 LEU A C 1
ATOM 1406 O O . LEU A 1 186 ? 5.022 3.142 -1.571 1.00 86.12 186 LEU A O 1
ATOM 1410 N N . ARG A 1 187 ? 4.904 4.430 0.270 1.00 84.81 187 ARG A N 1
ATOM 1411 C CA . ARG A 1 187 ? 5.800 5.482 -0.233 1.00 84.81 187 ARG A CA 1
ATOM 1412 C C . ARG A 1 187 ? 7.227 4.982 -0.400 1.00 84.81 187 ARG A C 1
ATOM 1414 O O . ARG A 1 187 ? 7.813 5.231 -1.449 1.00 84.81 187 ARG A O 1
ATOM 1421 N N . ARG A 1 188 ? 7.751 4.226 0.573 1.00 84.00 188 ARG A N 1
ATOM 1422 C CA . ARG A 1 188 ? 9.057 3.555 0.441 1.00 84.00 188 ARG A CA 1
ATOM 1423 C C . ARG A 1 188 ? 9.081 2.649 -0.787 1.00 84.00 188 ARG A C 1
ATOM 1425 O O . ARG A 1 188 ? 9.923 2.828 -1.661 1.00 84.00 188 ARG A O 1
ATOM 1432 N N . LEU A 1 189 ? 8.082 1.774 -0.920 1.00 82.62 189 LEU A N 1
ATOM 1433 C CA . LEU A 1 189 ? 7.962 0.892 -2.080 1.00 82.62 189 LEU A CA 1
ATOM 1434 C C . LEU A 1 189 ? 7.845 1.661 -3.394 1.00 82.62 189 LEU A C 1
ATOM 1436 O O . LEU A 1 189 ? 8.365 1.204 -4.400 1.00 82.62 189 LEU A O 1
ATOM 1440 N N . GLN A 1 190 ? 7.175 2.810 -3.424 1.00 81.81 190 GLN A N 1
ATOM 1441 C CA . GLN A 1 190 ? 7.060 3.618 -4.636 1.00 81.81 190 GLN A CA 1
ATOM 1442 C C . GLN A 1 190 ? 8.408 4.206 -5.077 1.00 81.81 190 GLN A C 1
ATOM 1444 O O . GLN A 1 190 ? 8.657 4.307 -6.277 1.00 81.81 190 GLN A O 1
ATOM 1449 N N . ILE A 1 191 ? 9.260 4.578 -4.120 1.00 79.88 191 ILE A N 1
ATOM 1450 C CA . ILE A 1 191 ? 10.611 5.089 -4.380 1.00 79.88 191 ILE A CA 1
ATOM 1451 C C . ILE A 1 191 ? 11.525 3.947 -4.843 1.00 79.88 191 ILE A C 1
ATOM 1453 O O . ILE A 1 191 ? 12.225 4.075 -5.844 1.00 79.88 191 ILE A O 1
ATOM 1457 N N . GLU A 1 192 ? 11.482 2.807 -4.152 1.00 77.69 192 GLU A N 1
ATOM 1458 C CA . GLU A 1 192 ? 12.326 1.641 -4.443 1.00 77.69 192 GLU A CA 1
ATOM 1459 C C . GLU A 1 192 ? 11.921 0.934 -5.745 1.00 77.69 192 GLU A C 1
ATOM 1461 O O . GLU A 1 192 ? 12.751 0.563 -6.577 1.00 77.69 192 GLU A O 1
ATOM 1466 N N . CYS A 1 193 ? 10.618 0.742 -5.937 1.00 69.88 193 CYS A N 1
ATOM 1467 C CA . CYS A 1 193 ? 10.040 0.072 -7.086 1.00 69.88 193 CYS A CA 1
ATOM 1468 C C . CYS A 1 193 ? 9.540 1.120 -8.078 1.00 69.88 193 CYS A C 1
ATOM 1470 O O . CYS A 1 193 ? 8.356 1.446 -8.105 1.00 69.88 193 CYS A O 1
ATOM 1472 N N . GLY A 1 194 ? 10.409 1.582 -8.979 1.00 68.50 194 GLY A N 1
ATOM 1473 C CA . GLY A 1 194 ? 10.063 2.544 -10.041 1.00 68.50 194 GLY A CA 1
ATOM 1474 C C . GLY A 1 194 ? 8.940 2.118 -11.017 1.00 68.50 194 GLY A C 1
ATOM 1475 O O . GLY A 1 194 ? 8.681 2.810 -12.001 1.00 68.50 194 GLY A O 1
ATOM 1476 N N . THR A 1 195 ? 8.255 0.987 -10.785 1.00 77.00 195 THR A N 1
ATOM 1477 C CA . THR A 1 195 ? 7.079 0.530 -11.542 1.00 77.00 195 THR A CA 1
ATOM 1478 C C . THR A 1 195 ? 5.934 0.088 -10.621 1.00 77.00 195 THR A C 1
ATOM 1480 O O . THR A 1 195 ? 6.136 -0.643 -9.653 1.00 77.00 195 THR A O 1
ATOM 1483 N N . LEU A 1 196 ? 4.691 0.441 -10.978 1.00 76.75 196 LEU A N 1
ATOM 1484 C CA . LEU A 1 196 ? 3.491 0.057 -10.211 1.00 76.75 196 LEU A CA 1
ATOM 1485 C C . LEU A 1 196 ? 3.279 -1.460 -10.118 1.00 76.75 196 LEU A C 1
ATOM 1487 O O . LEU A 1 196 ? 2.719 -1.948 -9.139 1.00 76.75 196 LEU A O 1
ATOM 1491 N N . GLN A 1 197 ? 3.721 -2.218 -11.125 1.00 77.50 197 GLN A N 1
ATOM 1492 C CA . GLN A 1 197 ? 3.616 -3.677 -11.106 1.00 77.50 197 GLN A CA 1
ATOM 1493 C C . GLN A 1 197 ? 4.497 -4.284 -10.007 1.00 77.50 197 GLN A C 1
ATOM 1495 O O . GLN A 1 197 ? 4.055 -5.198 -9.310 1.00 77.50 197 GLN A O 1
ATOM 1500 N N . ALA A 1 198 ? 5.702 -3.743 -9.812 1.00 76.19 198 ALA A N 1
ATOM 1501 C CA . ALA A 1 198 ? 6.589 -4.157 -8.733 1.00 76.19 198 ALA A CA 1
ATOM 1502 C C . ALA A 1 198 ? 6.012 -3.774 -7.359 1.00 76.19 198 ALA A C 1
ATOM 1504 O O . ALA A 1 198 ? 5.927 -4.644 -6.491 1.00 76.19 198 ALA A O 1
ATOM 1505 N N . VAL A 1 199 ? 5.479 -2.553 -7.204 1.00 78.94 199 VAL A N 1
ATOM 1506 C CA . VAL A 1 199 ? 4.774 -2.132 -5.974 1.00 78.94 199 VAL A CA 1
ATOM 1507 C C . VAL A 1 199 ? 3.624 -3.087 -5.640 1.00 78.94 199 VAL A C 1
ATOM 1509 O O . VAL A 1 199 ? 3.520 -3.571 -4.516 1.00 78.94 199 VAL A O 1
ATOM 1512 N N . ASN A 1 200 ? 2.787 -3.440 -6.622 1.00 81.06 200 ASN A N 1
ATOM 1513 C CA . ASN A 1 200 ? 1.680 -4.371 -6.402 1.00 81.06 200 ASN A CA 1
ATOM 1514 C C . ASN A 1 200 ? 2.169 -5.780 -6.026 1.00 81.06 200 ASN A C 1
ATOM 1516 O O . ASN A 1 200 ? 1.597 -6.418 -5.144 1.00 81.06 200 ASN A O 1
ATOM 1520 N N . SER A 1 201 ? 3.252 -6.262 -6.638 1.00 78.31 201 SER A N 1
ATOM 1521 C CA . SER A 1 201 ? 3.821 -7.571 -6.293 1.00 78.31 201 SER A CA 1
ATOM 1522 C C . SER A 1 201 ? 4.357 -7.626 -4.855 1.00 78.31 201 SER A C 1
ATOM 1524 O O . SER A 1 201 ? 4.175 -8.633 -4.172 1.00 78.31 201 SER A O 1
ATOM 1526 N N . GLN A 1 202 ? 4.942 -6.525 -4.374 1.00 81.81 202 GLN A N 1
ATOM 1527 C CA . GLN A 1 202 ? 5.515 -6.409 -3.030 1.00 81.81 202 GLN A CA 1
ATOM 1528 C C . GLN A 1 202 ? 4.498 -5.960 -1.975 1.00 81.81 202 GLN A C 1
ATOM 1530 O O . GLN A 1 202 ? 4.746 -6.088 -0.781 1.00 81.81 202 GLN A O 1
ATOM 1535 N N . SER A 1 203 ? 3.310 -5.525 -2.393 1.00 80.69 203 SER A N 1
ATOM 1536 C CA . SER A 1 203 ? 2.242 -5.084 -1.494 1.00 80.69 203 SER A CA 1
ATOM 1537 C C . SER A 1 203 ? 1.830 -6.142 -0.461 1.00 80.69 203 SER A C 1
ATOM 1539 O O . SER A 1 203 ? 1.529 -5.812 0.683 1.00 80.69 203 SER A O 1
ATOM 1541 N N . LYS A 1 204 ? 1.905 -7.431 -0.821 1.00 82.56 204 LYS A N 1
ATOM 1542 C CA . LYS A 1 204 ? 1.676 -8.548 0.111 1.00 82.56 204 LYS A CA 1
ATOM 1543 C C . LYS A 1 204 ? 2.747 -8.627 1.198 1.00 82.56 204 LYS A C 1
ATOM 1545 O O . LYS A 1 204 ? 2.430 -8.935 2.341 1.00 82.56 204 LYS A O 1
ATOM 1550 N N . HIS A 1 205 ? 4.003 -8.356 0.844 1.00 83.81 205 HIS A N 1
ATOM 1551 C CA . HIS A 1 205 ? 5.102 -8.310 1.805 1.00 83.81 205 HIS A CA 1
ATOM 1552 C C . HIS A 1 205 ? 4.941 -7.122 2.754 1.00 83.81 205 HIS A C 1
ATOM 1554 O O . HIS A 1 205 ? 5.118 -7.284 3.956 1.00 83.81 205 HIS A O 1
ATOM 1560 N N . LEU A 1 206 ? 4.512 -5.967 2.235 1.00 85.31 206 LEU A N 1
ATOM 1561 C CA . LEU A 1 206 ? 4.227 -4.795 3.059 1.00 85.31 206 LEU A CA 1
ATOM 1562 C C . LEU A 1 206 ? 3.156 -5.078 4.120 1.00 85.31 206 LEU A C 1
ATOM 1564 O O . LEU A 1 206 ? 3.322 -4.684 5.268 1.00 85.31 206 LEU A O 1
ATOM 1568 N N . VAL A 1 207 ? 2.080 -5.789 3.769 1.00 86.12 207 VAL A N 1
ATOM 1569 C CA . VAL A 1 207 ? 1.061 -6.181 4.759 1.00 86.12 207 VAL A CA 1
ATOM 1570 C C . VAL A 1 207 ? 1.688 -7.017 5.878 1.00 86.12 207 VAL A C 1
ATOM 1572 O O . VAL A 1 207 ? 1.411 -6.769 7.045 1.00 86.12 207 VAL A O 1
ATOM 1575 N N . LEU A 1 208 ? 2.571 -7.965 5.554 1.00 83.19 208 LEU A N 1
ATOM 1576 C CA . LEU A 1 208 ? 3.262 -8.771 6.567 1.00 83.19 208 LEU A CA 1
ATOM 1577 C C . LEU A 1 208 ? 4.219 -7.940 7.434 1.00 83.19 208 LEU A C 1
ATOM 1579 O O . LEU A 1 208 ? 4.305 -8.183 8.633 1.00 83.19 208 LEU A O 1
ATOM 1583 N N . GLU A 1 209 ? 4.922 -6.974 6.848 1.00 82.88 209 GLU A N 1
ATOM 1584 C CA . GLU A 1 209 ? 5.808 -6.049 7.565 1.00 82.88 209 GLU A CA 1
ATOM 1585 C C . GLU A 1 209 ? 5.023 -5.183 8.556 1.00 82.88 209 GLU A C 1
ATOM 1587 O O . GLU A 1 209 ? 5.362 -5.128 9.734 1.00 82.88 209 GLU A O 1
ATOM 1592 N N . VAL A 1 210 ? 3.911 -4.594 8.114 1.00 82.50 210 VAL A N 1
ATOM 1593 C CA . VAL A 1 210 ? 3.031 -3.791 8.974 1.00 82.50 210 VAL A CA 1
ATOM 1594 C C . VAL A 1 210 ? 2.402 -4.640 10.080 1.00 82.50 210 VAL A C 1
ATOM 1596 O O . VAL A 1 210 ? 2.275 -4.186 11.213 1.00 82.50 210 VAL A O 1
ATOM 1599 N N . LEU A 1 211 ? 2.053 -5.897 9.795 1.00 81.12 211 LEU A N 1
ATOM 1600 C CA . LEU A 1 211 ? 1.561 -6.816 10.821 1.00 81.12 211 LEU A CA 1
ATOM 1601 C C . LEU A 1 211 ? 2.633 -7.173 11.856 1.00 81.12 211 LEU A C 1
ATOM 1603 O O . LEU A 1 211 ? 2.292 -7.383 13.014 1.00 81.12 211 LEU A O 1
ATOM 1607 N N . ARG A 1 212 ? 3.919 -7.209 11.491 1.00 79.38 212 ARG A N 1
ATOM 1608 C CA . ARG A 1 212 ? 4.996 -7.357 12.486 1.00 79.38 212 ARG A CA 1
ATOM 1609 C C . ARG A 1 212 ? 5.097 -6.124 13.377 1.00 79.38 212 ARG A C 1
ATOM 1611 O O . ARG A 1 212 ? 5.120 -6.277 14.590 1.00 79.38 212 ARG A O 1
ATOM 1618 N N . LEU A 1 213 ? 5.040 -4.928 12.787 1.00 74.88 213 LEU A N 1
ATOM 1619 C CA . LEU A 1 213 ? 5.024 -3.668 13.541 1.00 74.88 213 LEU A CA 1
ATOM 1620 C C . LEU A 1 213 ? 3.819 -3.575 14.489 1.00 74.88 213 LEU A C 1
ATOM 1622 O O . LEU A 1 213 ? 3.945 -3.041 15.584 1.00 74.88 213 LEU A O 1
ATOM 1626 N N . SER A 1 214 ? 2.675 -4.167 14.123 1.00 69.56 214 SER A N 1
ATOM 1627 C CA . SER A 1 214 ? 1.490 -4.200 14.994 1.00 69.56 214 SER A CA 1
ATOM 1628 C C . SER A 1 214 ? 1.715 -4.920 16.327 1.00 69.56 214 SER A C 1
ATOM 1630 O O . SER A 1 214 ? 1.077 -4.578 17.321 1.00 69.56 214 SER A O 1
ATOM 1632 N N . VAL A 1 215 ? 2.638 -5.888 16.357 1.00 66.44 215 VAL A N 1
ATOM 1633 C CA . VAL A 1 215 ? 3.020 -6.616 17.577 1.00 66.44 215 VAL A CA 1
ATOM 1634 C C . VAL A 1 215 ? 3.895 -5.742 18.481 1.00 66.44 215 VAL A C 1
ATOM 1636 O O . VAL A 1 215 ? 3.840 -5.874 19.700 1.00 66.44 215 VAL A O 1
ATOM 1639 N N . GLU A 1 216 ? 4.679 -4.835 17.897 1.00 66.50 216 GLU A N 1
ATOM 1640 C CA . GLU A 1 216 ? 5.605 -3.951 18.615 1.00 66.50 216 GLU A CA 1
ATOM 1641 C C . GLU A 1 216 ? 4.896 -2.695 19.152 1.00 66.50 216 GLU A C 1
ATOM 1643 O O . GLU A 1 216 ? 5.088 -2.323 20.308 1.00 66.50 216 GLU A O 1
ATOM 1648 N N . GLU A 1 217 ? 4.018 -2.091 18.345 1.00 67.81 217 GLU A N 1
ATOM 1649 C CA . GLU A 1 217 ? 3.268 -0.862 18.663 1.00 67.81 217 GLU A CA 1
ATOM 1650 C C . GLU A 1 217 ? 2.033 -1.104 19.554 1.00 67.81 217 GLU A C 1
ATOM 1652 O O . GLU A 1 217 ? 1.436 -0.156 20.063 1.00 67.81 217 GLU A O 1
ATOM 1657 N N . LYS A 1 218 ? 1.648 -2.372 19.772 1.00 69.25 218 LYS A N 1
ATOM 1658 C CA . LYS A 1 218 ? 0.480 -2.784 20.573 1.00 69.25 218 LYS A CA 1
ATOM 1659 C C . LYS A 1 218 ? -0.825 -2.099 20.141 1.00 69.25 218 LYS A C 1
ATOM 1661 O O . LYS A 1 218 ? -1.532 -1.520 20.964 1.00 69.25 218 LYS A O 1
ATOM 1666 N N . TRP A 1 219 ? -1.162 -2.143 18.853 1.00 74.31 219 TRP A N 1
ATOM 1667 C CA . TRP A 1 219 ? -2.450 -1.615 18.383 1.00 74.31 219 TRP A CA 1
ATOM 1668 C C . TRP A 1 219 ? -3.624 -2.415 18.962 1.00 74.31 219 TRP A C 1
ATOM 1670 O O . TRP A 1 219 ? -3.558 -3.641 19.049 1.00 74.31 219 TRP A O 1
ATOM 1680 N N . PHE A 1 220 ? -4.713 -1.721 19.311 1.00 74.50 220 PHE A N 1
ATOM 1681 C CA . PHE A 1 220 ? -5.909 -2.286 19.941 1.00 74.50 220 PHE A CA 1
ATOM 1682 C C . PHE A 1 220 ? -5.687 -2.869 21.348 1.00 74.50 220 PHE A C 1
ATOM 1684 O O . PHE A 1 220 ? -6.241 -3.916 21.677 1.00 74.50 220 PHE A O 1
ATOM 1691 N N . GLN A 1 221 ? -4.967 -2.158 22.227 1.00 69.19 221 GLN A N 1
ATOM 1692 C CA . GLN A 1 221 ? -4.763 -2.568 23.635 1.00 69.19 221 GLN A CA 1
ATOM 1693 C C . GLN A 1 221 ? -6.076 -2.875 24.374 1.00 69.19 221 GLN A C 1
ATOM 1695 O O . GLN A 1 221 ? -6.138 -3.751 25.232 1.00 69.19 221 GLN A O 1
ATOM 1700 N N . LYS A 1 222 ? -7.165 -2.187 24.005 1.00 69.06 222 LYS A N 1
ATOM 1701 C CA . LYS A 1 222 ? -8.506 -2.401 24.573 1.00 69.06 222 LYS A CA 1
ATOM 1702 C C . LYS A 1 222 ? -9.085 -3.791 24.275 1.00 69.06 222 LYS A C 1
ATOM 1704 O O . LYS A 1 222 ? -9.997 -4.213 24.973 1.00 69.06 222 LYS 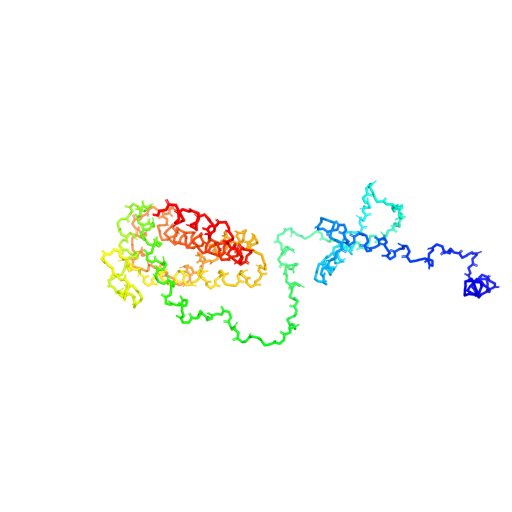A O 1
ATOM 1709 N N . LEU A 1 223 ? -8.566 -4.488 23.263 1.00 70.56 223 LEU A N 1
ATOM 1710 C CA . LEU A 1 223 ? -8.968 -5.845 22.892 1.00 70.56 223 LEU A CA 1
ATOM 1711 C C . LEU A 1 223 ? -8.038 -6.923 23.482 1.00 70.56 223 LEU A C 1
ATOM 1713 O O . LEU A 1 223 ? -8.283 -8.101 23.249 1.00 70.56 223 LEU A O 1
ATOM 1717 N N . GLU A 1 224 ? -6.995 -6.573 24.249 1.00 67.19 224 GLU A N 1
ATOM 1718 C CA . GLU A 1 224 ? -6.089 -7.573 24.848 1.00 67.19 224 GLU A CA 1
ATOM 1719 C C . GLU A 1 224 ? -6.820 -8.517 25.812 1.00 67.19 224 GLU A C 1
ATOM 1721 O O . GLU A 1 224 ? -6.533 -9.709 25.830 1.00 67.19 224 GLU A O 1
ATOM 1726 N N . GLN A 1 225 ? -7.801 -8.007 26.566 1.00 64.25 225 GLN A N 1
ATOM 1727 C CA . GLN A 1 225 ? -8.640 -8.829 27.448 1.00 64.25 225 GLN A CA 1
ATOM 1728 C C . GLN A 1 225 ? -9.617 -9.701 26.650 1.00 64.25 225 GLN A C 1
ATOM 1730 O O . GLN A 1 225 ? -9.740 -10.883 26.941 1.00 64.25 225 GLN A O 1
ATOM 1735 N N . HIS A 1 226 ? -10.206 -9.155 25.582 1.00 69.81 226 HIS A N 1
ATOM 1736 C CA . HIS A 1 226 ? -11.080 -9.885 24.653 1.00 69.81 226 HIS A CA 1
ATOM 1737 C C . HIS A 1 226 ? -10.375 -11.066 23.969 1.00 69.81 226 HIS A C 1
ATOM 1739 O O . HIS A 1 226 ? -10.982 -12.106 23.744 1.00 69.81 226 HIS A O 1
ATOM 1745 N N . ILE A 1 227 ? -9.071 -10.956 23.677 1.00 65.12 227 ILE A N 1
ATOM 1746 C CA . ILE A 1 227 ? -8.285 -12.079 23.131 1.00 65.12 227 ILE A CA 1
ATOM 1747 C C . ILE A 1 227 ? -8.209 -13.257 24.110 1.00 65.12 227 ILE A C 1
ATOM 1749 O O . ILE A 1 227 ? -8.146 -14.400 23.665 1.00 65.12 227 ILE A O 1
ATOM 1753 N N . LEU A 1 228 ? -8.196 -13.002 25.421 1.00 64.25 228 LEU A N 1
ATOM 1754 C CA . LEU A 1 228 ? -8.072 -14.063 26.426 1.00 64.25 228 LEU A CA 1
ATOM 1755 C C . LEU A 1 228 ? -9.333 -14.932 26.517 1.00 64.25 228 LEU A C 1
ATOM 1757 O O . LEU A 1 228 ? -9.234 -16.088 26.926 1.00 64.25 228 LEU A O 1
ATOM 1761 N N . ASP A 1 229 ? -10.481 -14.396 26.099 1.00 63.62 229 ASP A N 1
ATOM 1762 C CA . ASP A 1 229 ? -11.770 -15.091 26.089 1.00 63.62 229 ASP A CA 1
ATOM 1763 C C . ASP A 1 229 ? -12.027 -15.864 24.776 1.00 63.62 229 ASP A C 1
ATOM 1765 O O . ASP A 1 229 ? -13.050 -16.539 24.633 1.00 63.62 229 ASP A O 1
ATOM 1769 N N . LEU A 1 230 ? -11.103 -15.788 23.810 1.00 63.25 230 LEU A N 1
ATOM 1770 C CA . LEU A 1 230 ? -11.215 -16.391 22.478 1.00 63.25 230 LEU A CA 1
ATOM 1771 C C . LEU A 1 230 ? -10.333 -17.637 22.313 1.00 63.25 230 LEU A C 1
ATOM 1773 O O . LEU A 1 230 ? -9.386 -17.880 23.062 1.00 63.25 230 LEU A O 1
ATOM 1777 N N . ASP A 1 231 ? -10.651 -18.442 21.296 1.00 57.75 231 ASP A N 1
ATOM 1778 C CA . ASP A 1 231 ? -9.868 -19.625 20.937 1.00 57.75 231 ASP A CA 1
ATOM 1779 C C . ASP A 1 231 ? -8.421 -19.212 20.573 1.00 57.75 231 ASP A C 1
ATOM 1781 O O . ASP A 1 231 ? -8.241 -18.252 19.817 1.00 57.75 231 ASP A O 1
ATOM 1785 N N . PRO A 1 232 ? -7.373 -19.914 21.052 1.00 56.66 232 PRO A N 1
ATOM 1786 C CA . PRO A 1 232 ? -5.969 -19.592 20.763 1.00 56.66 232 PRO A CA 1
ATOM 1787 C C . PRO A 1 232 ? -5.612 -19.436 19.277 1.00 56.66 232 PRO A C 1
ATOM 1789 O O . PRO A 1 232 ? -4.592 -18.824 18.947 1.00 56.66 232 PRO A O 1
ATOM 1792 N N . LEU A 1 233 ? -6.412 -20.013 18.375 1.00 57.31 233 LEU A N 1
ATOM 1793 C CA . LEU A 1 233 ? -6.230 -19.900 16.926 1.00 57.31 233 LEU A CA 1
ATOM 1794 C C . LEU A 1 233 ? -6.936 -18.678 16.312 1.00 57.31 233 LEU A C 1
ATOM 1796 O O . LEU A 1 233 ? -6.530 -18.226 15.237 1.00 57.31 233 LEU A O 1
ATOM 1800 N N . ASP A 1 234 ? -7.929 -18.103 16.993 1.00 64.50 234 ASP A N 1
ATOM 1801 C CA . ASP A 1 234 ? -8.706 -16.948 16.539 1.00 64.50 234 ASP A CA 1
ATOM 1802 C C . ASP A 1 234 ? -8.162 -15.642 17.129 1.00 64.50 234 ASP A C 1
ATOM 1804 O O . ASP A 1 234 ? -8.775 -14.953 17.945 1.00 64.50 234 ASP A O 1
ATOM 1808 N N . ASN A 1 235 ? -6.985 -15.238 16.641 1.00 73.62 235 ASN A N 1
ATOM 1809 C CA . ASN A 1 235 ? -6.446 -13.918 16.954 1.00 73.62 235 ASN A CA 1
ATOM 1810 C C . ASN A 1 235 ? -7.197 -12.831 16.163 1.00 73.62 235 ASN A C 1
ATOM 1812 O O . ASN A 1 235 ? -6.827 -12.447 15.043 1.00 73.62 235 ASN A O 1
ATOM 1816 N N . HIS A 1 236 ? -8.271 -12.327 16.768 1.00 79.12 236 HIS A N 1
ATOM 1817 C CA . HIS A 1 236 ? -9.107 -11.276 16.202 1.00 79.12 236 HIS A CA 1
ATOM 1818 C C . HIS A 1 236 ? -8.332 -9.986 15.904 1.00 79.12 236 HIS A C 1
ATOM 1820 O O . HIS A 1 236 ? -8.578 -9.395 14.853 1.00 79.12 236 HIS A O 1
ATOM 1826 N N . ILE A 1 237 ? -7.366 -9.578 16.742 1.00 78.38 237 ILE A N 1
ATOM 1827 C CA . ILE A 1 237 ? -6.540 -8.384 16.481 1.00 78.38 237 ILE A CA 1
ATOM 1828 C C . ILE A 1 237 ? -5.740 -8.570 15.193 1.00 78.38 237 ILE A C 1
ATOM 1830 O O . ILE A 1 237 ? -5.778 -7.717 14.307 1.00 78.38 237 ILE A O 1
ATOM 1834 N N . TYR A 1 238 ? -5.073 -9.715 15.039 1.00 81.31 238 TYR A N 1
ATOM 1835 C CA . TYR A 1 238 ? -4.304 -10.004 13.831 1.00 81.31 238 TYR A CA 1
ATOM 1836 C C . TYR A 1 238 ? -5.193 -10.014 12.580 1.00 81.31 238 TYR A C 1
ATOM 1838 O O . TYR A 1 238 ? -4.857 -9.402 11.562 1.00 81.31 238 TYR A O 1
ATOM 1846 N N . SER A 1 239 ? -6.356 -10.669 12.659 1.00 83.19 239 SER A N 1
ATOM 1847 C CA . SER A 1 239 ? -7.344 -10.701 11.573 1.00 83.19 239 SER A CA 1
ATOM 1848 C C . SER A 1 239 ? -7.839 -9.296 11.208 1.00 83.19 239 SER A C 1
ATOM 1850 O O . SER A 1 239 ? -7.933 -8.952 10.026 1.00 83.19 239 SER A O 1
ATOM 1852 N N . LEU A 1 240 ? -8.094 -8.455 12.212 1.00 85.75 240 LEU A N 1
ATOM 1853 C CA . LEU A 1 240 ? -8.563 -7.084 12.045 1.00 85.75 240 LEU A CA 1
ATOM 1854 C C . LEU A 1 240 ? -7.499 -6.200 11.387 1.00 85.75 240 LEU A C 1
ATOM 1856 O O . LEU A 1 240 ? -7.767 -5.604 10.340 1.00 85.75 240 LEU A O 1
ATOM 1860 N N . CYS A 1 241 ? -6.279 -6.183 11.935 1.00 85.56 241 CYS A N 1
ATOM 1861 C CA . CYS A 1 241 ? -5.142 -5.449 11.380 1.00 85.56 241 CYS A CA 1
ATOM 1862 C C . CYS A 1 241 ? -4.870 -5.864 9.931 1.00 85.56 241 CYS A C 1
ATOM 1864 O O . CYS A 1 241 ? -4.669 -5.015 9.060 1.00 85.56 241 CYS A O 1
ATOM 1866 N N . LYS A 1 242 ? -4.941 -7.170 9.643 1.00 88.38 242 LYS A N 1
ATOM 1867 C CA . LYS A 1 242 ? -4.735 -7.703 8.294 1.00 88.38 242 LYS A CA 1
ATOM 1868 C C . LYS A 1 242 ? -5.801 -7.202 7.324 1.00 88.38 242 LYS A C 1
ATOM 1870 O O . LYS A 1 242 ? -5.452 -6.699 6.258 1.00 88.38 242 LYS A O 1
ATOM 1875 N N . LYS A 1 243 ? -7.085 -7.278 7.695 1.00 89.00 243 LYS A N 1
ATOM 1876 C CA . LYS A 1 243 ? -8.196 -6.782 6.861 1.00 89.00 243 LYS A CA 1
ATOM 1877 C C . LYS A 1 243 ? -8.070 -5.284 6.575 1.00 89.00 243 LYS A C 1
ATOM 1879 O O . LYS A 1 243 ? -8.262 -4.868 5.431 1.00 89.00 243 LYS A O 1
ATOM 1884 N N . VAL A 1 244 ? -7.741 -4.481 7.590 1.00 90.31 244 VAL A N 1
ATOM 1885 C CA . VAL A 1 244 ? -7.548 -3.029 7.445 1.00 90.31 244 VAL A CA 1
ATOM 1886 C C . VAL A 1 244 ? -6.382 -2.736 6.496 1.00 90.31 244 VAL A C 1
ATOM 1888 O O . VAL A 1 244 ? -6.558 -1.990 5.529 1.00 90.31 244 VAL A O 1
ATOM 1891 N N . ALA A 1 245 ? -5.224 -3.366 6.714 1.00 89.88 245 ALA A N 1
ATOM 1892 C CA . ALA A 1 245 ? -4.034 -3.163 5.891 1.00 89.88 245 ALA A CA 1
ATOM 1893 C C . ALA A 1 245 ? -4.264 -3.576 4.427 1.00 89.88 245 ALA A C 1
ATOM 1895 O O . ALA A 1 245 ? -3.977 -2.799 3.517 1.00 89.88 245 ALA A O 1
ATOM 1896 N N . GLU A 1 246 ? -4.842 -4.756 4.177 1.00 90.69 246 GLU A N 1
ATOM 1897 C CA . GLU A 1 246 ? -5.127 -5.245 2.821 1.00 90.69 246 GLU A CA 1
ATOM 1898 C C . GLU A 1 246 ? -6.086 -4.321 2.056 1.00 90.69 246 GLU A C 1
ATOM 1900 O O . GLU A 1 246 ? -5.857 -4.012 0.880 1.00 90.69 246 GLU A O 1
ATOM 1905 N N . LEU A 1 247 ? -7.152 -3.847 2.711 1.00 91.19 247 LEU A N 1
ATOM 1906 C CA . LEU A 1 247 ? -8.103 -2.926 2.091 1.00 91.19 247 LEU A CA 1
ATOM 1907 C C . LEU A 1 247 ? -7.468 -1.569 1.794 1.00 91.19 247 LEU A C 1
ATOM 1909 O O . LEU A 1 247 ? -7.663 -1.043 0.694 1.00 91.19 247 LEU A O 1
ATOM 1913 N N . TYR A 1 248 ? -6.689 -1.023 2.728 1.00 91.94 248 TYR A N 1
ATOM 1914 C CA . TYR A 1 248 ? -6.013 0.255 2.531 1.00 91.94 248 TYR A CA 1
ATOM 1915 C C . TYR A 1 248 ? -5.009 0.179 1.370 1.00 91.94 248 TYR A C 1
ATOM 1917 O O . TYR A 1 248 ? -5.077 0.985 0.437 1.00 91.94 248 TYR A O 1
ATOM 1925 N N . VAL A 1 249 ? -4.155 -0.851 1.352 1.00 90.50 249 VAL A N 1
ATOM 1926 C CA . VAL A 1 249 ? -3.212 -1.124 0.254 1.00 90.50 249 VAL A CA 1
ATOM 1927 C C . VAL A 1 249 ? -3.938 -1.201 -1.090 1.00 90.50 249 VAL A C 1
ATOM 1929 O O . VAL A 1 249 ? -3.534 -0.552 -2.057 1.00 90.50 249 VAL A O 1
ATOM 1932 N N . LYS A 1 250 ? -5.052 -1.939 -1.159 1.00 90.12 250 LYS A N 1
ATOM 1933 C CA . LYS A 1 250 ? -5.842 -2.084 -2.389 1.00 90.12 250 LYS A CA 1
ATOM 1934 C C . LYS A 1 250 ? -6.388 -0.745 -2.891 1.00 90.12 250 LYS A C 1
ATOM 1936 O O . LYS A 1 250 ? -6.317 -0.472 -4.092 1.00 90.12 250 LYS A O 1
ATOM 1941 N N . ILE A 1 251 ? -6.921 0.088 -1.995 1.00 90.38 251 ILE A N 1
ATOM 1942 C CA . ILE A 1 251 ? -7.437 1.423 -2.337 1.00 90.38 251 ILE A CA 1
ATOM 1943 C C . ILE A 1 251 ? -6.312 2.297 -2.897 1.00 90.38 251 ILE A C 1
ATOM 1945 O O . ILE A 1 251 ? -6.487 2.929 -3.942 1.00 90.38 251 ILE A O 1
ATOM 1949 N N . ARG A 1 252 ? -5.145 2.305 -2.244 1.00 89.31 252 ARG A N 1
ATOM 1950 C CA . ARG A 1 252 ? -4.006 3.133 -2.661 1.00 89.31 252 ARG A CA 1
ATOM 1951 C C . ARG A 1 252 ? -3.405 2.674 -3.985 1.00 89.31 252 ARG A C 1
ATOM 1953 O O . ARG A 1 252 ? -3.230 3.506 -4.868 1.00 89.31 252 ARG A O 1
ATOM 1960 N N . ILE A 1 253 ? -3.210 1.372 -4.202 1.00 86.81 253 ILE A N 1
ATOM 1961 C CA . ILE A 1 253 ? -2.734 0.850 -5.497 1.00 86.81 253 ILE A CA 1
ATOM 1962 C C . ILE A 1 253 ? -3.703 1.217 -6.627 1.00 86.81 253 ILE A C 1
ATOM 1964 O O . ILE A 1 253 ? -3.272 1.611 -7.716 1.00 86.81 253 ILE A O 1
ATOM 1968 N N . HIS A 1 254 ? -5.015 1.135 -6.383 1.00 88.69 254 HIS A N 1
ATOM 1969 C CA . HIS A 1 254 ? -6.011 1.550 -7.369 1.00 88.69 254 HIS A CA 1
ATOM 1970 C C . HIS A 1 254 ? -5.923 3.052 -7.676 1.00 88.69 254 HIS A C 1
ATOM 1972 O O . HIS A 1 254 ? -5.958 3.440 -8.845 1.00 88.69 254 HIS A O 1
ATOM 1978 N N . HIS A 1 255 ? -5.759 3.890 -6.648 1.00 86.94 255 HIS A N 1
ATOM 1979 C CA . HIS A 1 255 ? -5.540 5.327 -6.808 1.00 86.94 255 HIS A CA 1
ATOM 1980 C C . HIS A 1 255 ? -4.292 5.625 -7.645 1.00 86.94 255 HIS A C 1
ATOM 1982 O O . HIS A 1 255 ? -4.394 6.322 -8.649 1.00 86.94 255 HIS A O 1
ATOM 1988 N N . MET A 1 256 ? -3.150 5.026 -7.301 1.00 84.69 256 MET A N 1
ATOM 1989 C CA . MET A 1 256 ? -1.885 5.201 -8.026 1.00 84.69 256 MET A CA 1
ATOM 1990 C C . MET A 1 256 ? -2.002 4.762 -9.491 1.00 84.69 256 MET A C 1
ATOM 1992 O O . MET A 1 256 ? -1.525 5.435 -10.402 1.00 84.69 256 MET A O 1
ATOM 1996 N N . THR A 1 257 ? -2.688 3.642 -9.739 1.00 84.50 257 THR A N 1
ATOM 1997 C CA . THR A 1 257 ? -2.959 3.158 -11.101 1.00 84.50 257 THR A CA 1
ATOM 1998 C C . THR A 1 257 ? -3.816 4.154 -11.875 1.00 84.50 257 THR A C 1
ATOM 2000 O O . THR A 1 257 ? -3.553 4.435 -13.043 1.00 84.50 257 THR A O 1
ATOM 2003 N N . LYS A 1 258 ? -4.838 4.719 -11.225 1.00 84.06 258 LYS A N 1
ATOM 2004 C CA . LYS A 1 258 ? -5.691 5.746 -11.817 1.00 84.06 258 LYS A CA 1
ATOM 2005 C C . LYS A 1 258 ? -4.886 7.004 -12.145 1.00 84.06 258 LYS A C 1
ATOM 2007 O O . LYS A 1 258 ? -4.989 7.468 -13.274 1.00 84.06 258 LYS A O 1
ATOM 2012 N N . GLU A 1 259 ? -4.071 7.519 -11.229 1.00 83.88 259 GLU A N 1
ATOM 2013 C CA . GLU A 1 259 ? -3.207 8.686 -11.472 1.00 83.88 259 GLU A CA 1
ATOM 2014 C C . GLU A 1 259 ? -2.276 8.469 -12.665 1.00 83.88 259 GLU A C 1
ATOM 2016 O O . GLU A 1 259 ? -2.286 9.267 -13.600 1.00 83.88 259 GLU A O 1
ATOM 2021 N N . ARG A 1 260 ? -1.585 7.326 -12.722 1.00 81.06 260 ARG A N 1
ATOM 2022 C CA . ARG A 1 260 ? -0.707 7.003 -13.853 1.00 81.06 260 ARG A CA 1
ATOM 2023 C C . ARG A 1 260 ? -1.469 6.881 -15.174 1.00 81.06 260 ARG A C 1
ATOM 2025 O O . ARG A 1 260 ? -1.007 7.354 -16.207 1.00 81.06 260 ARG A O 1
ATOM 2032 N N . ASN A 1 261 ? -2.672 6.306 -15.153 1.00 79.69 261 ASN A N 1
ATOM 2033 C CA . ASN A 1 261 ? -3.541 6.288 -16.332 1.00 79.69 261 ASN A CA 1
ATOM 2034 C C . ASN A 1 261 ? -3.959 7.706 -16.752 1.00 79.69 261 ASN A C 1
ATOM 2036 O O . ASN A 1 261 ? -4.065 7.985 -17.942 1.00 79.69 261 ASN A O 1
ATOM 2040 N N . HIS A 1 262 ? -4.204 8.613 -15.805 1.00 77.81 262 HIS A N 1
ATOM 2041 C CA . HIS A 1 262 ? -4.491 10.015 -16.106 1.00 77.81 262 HIS A CA 1
ATOM 2042 C C . HIS A 1 262 ? -3.281 10.736 -16.727 1.00 77.81 262 HIS A C 1
ATOM 2044 O O . HIS A 1 262 ? -3.474 11.497 -17.669 1.00 77.81 262 HIS A O 1
ATOM 2050 N N . GLU A 1 263 ? -2.059 10.467 -16.262 1.00 79.81 263 GLU A N 1
ATOM 2051 C CA . GLU A 1 263 ? -0.821 11.022 -16.837 1.00 79.81 263 GLU A CA 1
ATOM 2052 C C . GLU A 1 263 ? -0.567 10.541 -18.270 1.00 79.81 263 GLU A C 1
ATOM 2054 O O . GLU A 1 263 ? -0.157 11.327 -19.124 1.00 79.81 263 GLU A O 1
ATOM 2059 N N . ILE A 1 264 ? -0.834 9.261 -18.544 1.00 76.81 264 ILE A N 1
ATOM 2060 C CA . ILE A 1 264 ? -0.701 8.672 -19.884 1.00 76.81 264 ILE A CA 1
ATOM 2061 C C . ILE A 1 264 ? -1.771 9.237 -20.831 1.00 76.81 264 ILE A C 1
ATOM 2063 O O . ILE A 1 264 ? -1.497 9.502 -21.998 1.00 76.81 264 ILE A O 1
ATOM 2067 N N . ILE A 1 265 ? -2.991 9.457 -20.332 1.00 69.44 265 ILE A N 1
ATOM 2068 C CA . ILE A 1 265 ? -4.143 9.955 -21.101 1.00 69.44 265 ILE A CA 1
ATOM 2069 C C . ILE A 1 265 ? -4.294 11.479 -20.899 1.00 69.44 265 ILE A C 1
ATOM 2071 O O . ILE A 1 265 ? -5.403 11.967 -20.670 1.00 69.44 265 ILE A O 1
ATOM 2075 N N . LYS A 1 266 ? -3.188 12.242 -20.945 1.00 61.06 266 LYS A N 1
ATOM 2076 C CA . LYS A 1 266 ? -3.193 13.713 -20.772 1.00 61.06 266 LYS A CA 1
ATOM 2077 C C . LYS A 1 266 ? -4.218 14.414 -21.676 1.00 61.06 266 LYS A C 1
ATOM 2079 O O . LYS A 1 266 ? -4.894 15.329 -21.215 1.00 61.06 266 LYS A O 1
ATOM 2084 N N . ASP A 1 267 ? -4.445 13.891 -22.882 1.00 57.38 267 ASP A N 1
ATOM 2085 C CA . ASP A 1 267 ? -5.507 14.343 -23.780 1.00 57.38 267 ASP A CA 1
ATOM 2086 C C . ASP A 1 267 ? -6.676 13.352 -23.809 1.00 57.38 267 ASP A C 1
ATOM 2088 O O . ASP A 1 267 ? -6.745 12.412 -24.607 1.00 57.38 267 ASP A O 1
ATOM 2092 N N . ARG A 1 268 ? -7.663 13.576 -22.936 1.00 55.56 268 ARG A N 1
ATOM 2093 C CA . ARG A 1 268 ? -8.951 12.863 -22.960 1.00 55.56 268 ARG A CA 1
ATOM 2094 C C . ARG A 1 268 ? -9.824 13.339 -24.123 1.00 55.56 268 ARG A C 1
ATOM 2096 O O . ARG A 1 268 ? -10.920 13.855 -23.917 1.00 55.56 268 ARG A O 1
ATOM 2103 N N . VAL A 1 269 ? -9.382 13.095 -25.352 1.00 58.12 269 VAL A N 1
ATOM 2104 C CA . VAL A 1 269 ? -10.134 13.422 -26.573 1.00 58.12 269 VAL A CA 1
ATOM 2105 C C . VAL A 1 269 ? -11.502 12.720 -26.565 1.00 58.12 269 VAL A C 1
ATOM 2107 O O . VAL A 1 269 ? -12.528 13.325 -26.859 1.00 58.12 269 VAL A O 1
ATOM 2110 N N . ARG A 1 270 ? -11.565 11.455 -26.125 1.00 54.75 270 ARG A N 1
ATOM 2111 C CA . ARG A 1 270 ? -12.777 10.621 -26.239 1.00 54.75 270 ARG A CA 1
ATOM 2112 C C . ARG A 1 270 ? -13.937 11.031 -25.307 1.00 54.75 270 ARG A C 1
ATOM 2114 O O . ARG A 1 270 ? -15.046 11.187 -25.815 1.00 54.75 270 ARG A O 1
ATOM 2121 N N . PRO A 1 271 ? -13.755 11.247 -23.986 1.00 59.34 271 PRO A N 1
ATOM 2122 C CA . PRO A 1 271 ? -14.842 11.694 -23.104 1.00 59.34 271 PRO A CA 1
ATOM 2123 C C . PRO A 1 271 ? -15.282 13.139 -23.367 1.00 59.34 271 PRO A C 1
ATOM 2125 O O . PRO A 1 271 ? -16.469 13.440 -23.243 1.00 59.34 271 PRO A O 1
ATOM 2128 N N . VAL A 1 272 ? -14.342 14.020 -23.736 1.00 59.31 272 VAL A N 1
ATOM 2129 C CA . VAL A 1 272 ? -14.627 15.426 -24.064 1.00 59.31 272 VAL A CA 1
ATOM 2130 C C . VAL A 1 272 ? -15.462 15.510 -25.339 1.00 59.31 272 VAL A C 1
ATOM 2132 O O . VAL A 1 272 ? -16.523 16.129 -25.320 1.00 59.31 272 VAL A O 1
ATOM 2135 N N . LEU A 1 273 ? -15.066 14.801 -26.402 1.00 58.31 273 LEU A N 1
ATOM 2136 C CA . LEU A 1 273 ? -15.860 14.728 -27.630 1.00 58.31 273 LEU A CA 1
ATOM 2137 C C . LEU A 1 273 ? -17.205 14.032 -27.407 1.00 58.31 273 LEU A C 1
ATOM 2139 O O . LEU A 1 273 ? -18.207 14.495 -27.934 1.00 58.31 273 LEU A O 1
ATOM 2143 N N . SER A 1 274 ? -17.269 12.979 -26.584 1.00 57.72 274 SER A N 1
ATOM 2144 C CA . SER A 1 274 ? -18.544 12.307 -26.281 1.00 57.72 274 SER A CA 1
ATOM 2145 C C . SER A 1 274 ? -19.529 13.249 -25.582 1.00 57.72 274 SER A C 1
ATOM 2147 O O . SER A 1 274 ? -20.692 13.306 -25.965 1.00 57.72 274 SER A O 1
ATOM 2149 N N . ARG A 1 275 ? -19.070 14.049 -24.607 1.00 57.47 275 ARG A N 1
ATOM 2150 C CA . ARG A 1 275 ? -19.913 15.080 -23.978 1.00 57.47 275 ARG A CA 1
ATOM 2151 C C . ARG A 1 275 ? -20.266 16.201 -24.956 1.00 57.47 275 ARG A C 1
ATOM 2153 O O . ARG A 1 275 ? -21.426 16.582 -25.011 1.00 57.47 275 ARG A O 1
ATOM 2160 N N . MET A 1 276 ? -19.322 16.685 -25.767 1.00 56.50 276 MET A N 1
ATOM 2161 C CA . MET A 1 276 ? -19.607 17.701 -26.791 1.00 56.50 276 MET A CA 1
ATOM 2162 C C . MET A 1 276 ? -20.634 17.235 -27.826 1.00 56.50 276 MET A C 1
ATOM 2164 O O . MET A 1 276 ? -21.455 18.036 -28.249 1.00 56.50 276 MET A O 1
ATOM 2168 N N . ILE A 1 277 ? -20.603 15.966 -28.238 1.00 59.12 277 ILE A N 1
ATOM 2169 C CA . ILE A 1 277 ? -21.572 15.398 -29.183 1.00 59.12 277 ILE A CA 1
ATOM 2170 C C . ILE A 1 277 ? -22.955 15.292 -28.531 1.00 59.12 277 ILE A C 1
ATOM 2172 O O . ILE A 1 277 ? -23.939 15.659 -29.166 1.00 59.12 277 ILE A O 1
ATOM 2176 N N . ILE A 1 278 ? -23.032 14.862 -27.266 1.00 57.94 278 ILE A N 1
ATOM 2177 C CA . ILE A 1 278 ? -24.299 14.758 -26.521 1.00 57.94 278 ILE A CA 1
ATOM 2178 C C . ILE A 1 278 ? -24.937 16.142 -26.310 1.00 57.94 278 ILE A C 1
ATOM 2180 O O . ILE A 1 278 ? -26.129 16.295 -26.544 1.00 57.94 278 ILE A O 1
ATOM 2184 N N . PHE A 1 279 ? -24.152 17.159 -25.941 1.00 55.97 279 PHE A N 1
ATOM 2185 C CA . PHE A 1 279 ? -24.653 18.523 -25.711 1.00 55.97 279 PHE A CA 1
ATOM 2186 C C . PHE A 1 279 ? -24.775 19.382 -26.980 1.00 55.97 279 PHE A C 1
ATOM 2188 O O . PHE A 1 279 ? -25.289 20.489 -26.902 1.00 55.97 279 PHE A O 1
ATOM 2195 N N . LYS A 1 280 ? -24.311 18.913 -28.149 1.00 51.88 280 LYS A N 1
ATOM 2196 C CA . LYS A 1 280 ? -24.566 19.582 -29.442 1.00 51.88 280 LYS A CA 1
ATOM 2197 C C . LYS A 1 280 ? -25.942 19.264 -30.031 1.00 51.88 280 LYS A C 1
ATOM 2199 O O . LYS A 1 280 ? -26.350 19.944 -30.965 1.00 51.88 280 LYS A O 1
ATOM 2204 N N . HIS A 1 281 ? -26.595 18.209 -29.549 1.00 53.88 281 HIS A N 1
ATOM 2205 C CA . HIS A 1 281 ? -27.883 17.722 -30.055 1.00 53.88 281 HIS A CA 1
ATOM 2206 C C . HIS A 1 281 ? -29.010 17.851 -29.010 1.00 53.88 281 HIS A C 1
ATOM 2208 O O . HIS A 1 281 ? -30.043 17.197 -29.141 1.00 53.88 281 HIS A O 1
ATOM 2214 N N . GLN A 1 282 ? -28.796 18.675 -27.980 1.00 44.78 282 GLN A N 1
ATOM 2215 C CA . GLN A 1 282 ? -29.819 19.224 -27.085 1.00 44.78 282 GLN A CA 1
ATOM 2216 C C . GLN A 1 282 ? -29.925 20.723 -27.347 1.00 44.78 282 GLN A C 1
ATOM 2218 O O . GLN A 1 282 ? -31.059 21.236 -27.267 1.00 44.78 282 GLN A O 1
#